Protein AF-A0A8J2QIV5-F1 (afdb_monomer)

Solvent-accessible surface area (backbone atoms only — not comparable to full-atom values): 15469 Å² total; per-residue (Å²): 117,74,67,60,60,54,52,54,52,51,55,51,53,52,52,51,53,52,52,52,51,51,53,54,51,54,58,48,52,54,52,52,55,58,60,59,65,74,69,76,78,76,82,74,81,83,73,95,62,59,68,69,57,52,50,47,53,50,51,53,50,44,52,51,52,55,49,50,58,71,70,43,89,85,61,50,73,67,58,38,48,52,52,53,52,50,47,50,54,52,52,52,53,49,50,53,52,49,48,45,55,65,58,52,52,49,47,51,51,50,53,50,48,52,50,49,52,51,51,52,51,50,54,50,48,54,52,51,50,52,51,52,50,53,52,49,51,54,52,51,52,52,32,60,75,73,72,48,84,78,89,67,93,67,83,84,75,80,90,70,93,55,82,61,54,60,56,55,50,50,52,49,53,51,49,52,51,51,50,50,51,52,52,50,54,55,46,54,56,44,44,66,65,69,74,42,71,95,78,78,83,87,80,82,86,76,84,77,90,79,90,78,90,82,84,86,86,85,89,77,89,82,85,86,89,86,89,84,87,85,86,85,82,86,82,88,81,88,84,88,85,87,81,90,131

Nearest PDB structures (foldseek):
  8ec0-assembly1_O  TM=5.780E-01  e=9.846E+00  Saccharomyces cerevisiae
  3g67-assembly1_B  TM=2.420E-01  e=9.220E+00  Thermotoga maritima

Secondary structure (DSSP, 8-state):
-HHHHHHHHHHHHHHHHHHHHHHHHHHHHHHHHHHHHTSTT---------HHHHHHHHHHHHHHHHHHHHH-TT--HHHHHHHHHHHHHHHHHHHHHHHHIIIIIHHHHHHHHHHHHHHHHHHHHHHHHHHHHHHHHHHHHHHHHTTPPPSS----------TTHHHHHHHHHHHHHHHHHHHHHHHHHHIIIIIS-TTSSSS------------------------------------------

Sequence (245 aa):
MKAAAAAEKLEEDERQIAALTKRVVEGRVTRLSQSSSAVSNIDVEAEDLPASDLNQRLSDAVAAIKRVSRVSKGLSGCSQKALKEATASILESAQVLLTRTTSEETALLRAQNAKLVAQMAELRKEHDELKEEMKNFRREQLRKEVGLPSTVPLPQSQSQPSKQQSSQETELLRLIRQEMASFNARFSVLEGRILRPPIAADQHSRPATINMEETVAAQKSTVPTATSQKETAGPKSKKQLKKSG

pLDDT: mean 73.67, std 20.98, range [32.19, 98.06]

Radius of gyration: 44.1 Å; Cα contacts (8 Å, |Δi|>4): 35; chains: 1; bounding box: 90×79×124 Å

Foldseek 3Di:
DVVVVVVVVVVVVVVVVVVVVVVVVVVVVVVVVVVVVVPPPPPDDDDPDPLVVVLVVLVVVLVVLLVCLVPDPPQDPVNSVVSVVVSVVSNVVSVVVSCCVPPPPVVVVVVVVVVVVVVVVVVVVVVVVVVVVVVVVVVVVVCVVVVHDDPDPDDDPDDDPPPPVVVVVVVVVVVVVVVVVVVVVVVVVCCVPPVDDPPPPPPDDDPDDDDDDDDDDDDDDDDDDDDDDDDDDDDDDDDDDDDDD

Structure (mmCIF, N/CA/C/O backbone):
data_AF-A0A8J2QIV5-F1
#
_entry.id   AF-A0A8J2QIV5-F1
#
loop_
_atom_site.group_PDB
_atom_site.id
_atom_site.type_symbol
_atom_site.label_atom_id
_atom_site.label_alt_id
_atom_site.label_comp_id
_atom_site.label_asym_id
_atom_site.label_entity_id
_atom_site.label_seq_id
_atom_site.pdbx_PDB_ins_code
_atom_site.Cartn_x
_atom_site.Cartn_y
_atom_site.Cartn_z
_atom_site.occupancy
_atom_site.B_iso_or_equiv
_atom_site.auth_seq_id
_atom_site.auth_comp_id
_atom_site.auth_asym_id
_atom_site.auth_atom_id
_atom_site.pdbx_PDB_model_num
ATOM 1 N N . MET A 1 1 ? 48.081 37.581 -59.668 1.00 55.53 1 MET A N 1
ATOM 2 C CA . MET A 1 1 ? 46.609 37.600 -59.489 1.00 55.53 1 MET A CA 1
ATOM 3 C C . MET A 1 1 ? 45.965 36.219 -59.297 1.00 55.53 1 MET A C 1
ATOM 5 O O . MET A 1 1 ? 45.002 36.153 -58.554 1.00 55.53 1 MET A O 1
ATOM 9 N N . LYS A 1 2 ? 46.473 35.107 -59.861 1.00 57.31 2 LYS A N 1
ATOM 10 C CA . LYS A 1 2 ? 45.846 33.771 -59.682 1.00 57.31 2 LYS A CA 1
ATOM 11 C C . LYS A 1 2 ? 45.919 33.172 -58.263 1.00 57.31 2 LYS A C 1
ATOM 13 O O . LYS A 1 2 ? 45.032 32.416 -57.897 1.00 57.31 2 LYS A O 1
ATOM 18 N N . ALA A 1 3 ? 46.934 33.512 -57.465 1.00 60.38 3 ALA A N 1
ATOM 19 C CA . ALA A 1 3 ? 47.089 32.967 -56.109 1.00 60.38 3 ALA A CA 1
ATOM 20 C C . ALA A 1 3 ? 46.095 33.561 -55.089 1.00 60.38 3 ALA A C 1
ATOM 22 O O . ALA A 1 3 ? 45.642 32.849 -54.202 1.00 60.38 3 ALA A O 1
ATOM 23 N N . ALA A 1 4 ? 45.710 34.832 -55.248 1.00 64.62 4 ALA A N 1
ATOM 24 C CA . ALA A 1 4 ? 44.753 35.492 -54.354 1.00 64.62 4 ALA A CA 1
ATOM 25 C C . ALA A 1 4 ? 43.326 34.938 -54.532 1.00 64.62 4 ALA A C 1
ATOM 27 O O . ALA A 1 4 ? 42.669 34.614 -53.552 1.00 64.62 4 ALA A O 1
ATOM 28 N N . ALA A 1 5 ? 42.902 34.711 -55.780 1.00 69.44 5 ALA A N 1
ATOM 29 C CA . ALA A 1 5 ? 41.588 34.138 -56.085 1.00 69.44 5 ALA A CA 1
ATOM 30 C C . ALA A 1 5 ? 41.430 32.677 -55.612 1.00 69.44 5 ALA A C 1
ATOM 32 O O . ALA A 1 5 ? 40.322 32.225 -55.344 1.00 69.44 5 ALA A O 1
ATOM 33 N N . ALA A 1 6 ? 42.530 31.923 -55.508 1.00 72.44 6 ALA A N 1
ATOM 34 C CA . ALA A 1 6 ? 42.501 30.555 -54.990 1.00 72.44 6 ALA A CA 1
ATOM 35 C C . ALA A 1 6 ? 42.373 30.511 -53.456 1.00 72.44 6 ALA A C 1
ATOM 37 O O . ALA A 1 6 ? 41.710 29.620 -52.933 1.00 72.44 6 ALA A O 1
ATOM 38 N N . ALA A 1 7 ? 42.980 31.472 -52.750 1.00 75.88 7 ALA A N 1
ATOM 39 C CA . ALA A 1 7 ? 42.884 31.579 -51.295 1.00 75.88 7 ALA A CA 1
ATOM 40 C C . ALA A 1 7 ? 41.486 32.034 -50.844 1.00 75.88 7 ALA A C 1
ATOM 42 O O . ALA A 1 7 ? 40.923 31.449 -49.926 1.00 75.88 7 ALA A O 1
ATOM 43 N N . GLU A 1 8 ? 40.898 33.007 -51.542 1.00 78.75 8 GLU A N 1
ATOM 44 C CA . GLU A 1 8 ? 39.543 33.502 -51.262 1.00 78.75 8 GLU A CA 1
ATOM 45 C C . GLU A 1 8 ? 38.484 32.408 -51.461 1.00 78.75 8 GLU A C 1
ATOM 47 O O . GLU A 1 8 ? 37.629 32.197 -50.604 1.00 78.75 8 GLU A O 1
ATOM 52 N N . LYS A 1 9 ? 38.607 31.618 -52.537 1.00 79.06 9 LYS A N 1
ATOM 53 C CA . LYS A 1 9 ? 37.700 30.493 -52.792 1.00 79.06 9 LYS A CA 1
ATOM 54 C C . LYS A 1 9 ? 37.782 29.408 -51.707 1.00 79.06 9 LYS A C 1
ATOM 56 O O . LYS A 1 9 ? 36.760 28.843 -51.334 1.00 79.06 9 LYS A O 1
ATOM 61 N N . LEU A 1 10 ? 38.981 29.123 -51.192 1.00 82.31 10 LEU A N 1
ATOM 62 C CA . LEU A 1 10 ? 39.171 28.143 -50.117 1.00 82.31 10 LEU A CA 1
ATOM 63 C C . LEU A 1 10 ? 38.516 28.611 -48.807 1.00 82.31 10 LEU A C 1
ATOM 65 O O . LEU A 1 10 ? 37.872 27.818 -48.123 1.00 82.31 10 LEU A O 1
ATOM 69 N N . GLU A 1 11 ? 38.653 29.896 -48.475 1.00 84.44 11 GLU A N 1
ATOM 70 C CA . GLU A 1 11 ? 38.039 30.479 -47.278 1.00 84.44 11 GLU A CA 1
ATOM 71 C C . GLU A 1 11 ? 36.504 30.463 -47.367 1.00 84.44 11 GLU A C 1
ATOM 73 O O . GLU A 1 11 ? 35.804 30.210 -46.383 1.00 84.44 11 GLU A O 1
ATOM 78 N N . GLU A 1 12 ? 35.959 30.686 -48.560 1.00 83.62 12 GLU A N 1
ATOM 79 C CA . GLU A 1 12 ? 34.518 30.660 -48.793 1.00 83.62 12 GLU A CA 1
ATOM 80 C C . GLU A 1 12 ? 33.938 29.238 -48.708 1.00 83.62 12 GLU A C 1
ATOM 82 O O . GLU A 1 12 ? 32.880 29.038 -48.101 1.00 83.62 12 GLU A O 1
ATOM 87 N N . ASP A 1 13 ? 34.668 28.238 -49.210 1.00 85.62 13 ASP A N 1
ATOM 88 C CA . ASP A 1 13 ? 34.323 26.822 -49.052 1.00 85.62 13 ASP A CA 1
ATOM 89 C C . ASP A 1 13 ? 34.348 26.409 -47.561 1.00 85.62 13 ASP A C 1
ATOM 91 O O . ASP A 1 13 ? 33.427 25.741 -47.077 1.00 85.62 13 ASP A O 1
ATOM 95 N N . GLU A 1 14 ? 35.339 26.870 -46.787 1.00 84.94 14 GLU A N 1
ATOM 96 C CA . GLU A 1 14 ? 35.431 26.609 -45.342 1.00 84.94 14 GLU A CA 1
ATOM 97 C C . GLU A 1 14 ? 34.256 27.236 -44.567 1.00 84.94 14 GLU A C 1
ATOM 99 O O . GLU A 1 14 ? 33.636 26.585 -43.713 1.00 84.94 14 GLU A O 1
ATOM 104 N N . ARG A 1 15 ? 33.856 28.465 -44.923 1.00 87.00 15 ARG A N 1
ATOM 105 C CA . ARG A 1 15 ? 32.676 29.131 -44.342 1.00 87.00 15 ARG A CA 1
ATOM 106 C C . ARG A 1 15 ? 31.374 28.396 -44.662 1.00 87.00 15 ARG A C 1
ATOM 108 O O . ARG A 1 15 ? 30.508 28.285 -43.789 1.00 87.00 15 ARG A O 1
ATOM 115 N N . GLN A 1 16 ? 31.219 27.864 -45.874 1.00 88.19 16 GLN A N 1
ATOM 116 C CA . GLN A 1 16 ? 30.032 27.087 -46.248 1.00 88.19 16 GLN A CA 1
ATOM 117 C C . GLN A 1 16 ? 29.935 25.772 -45.465 1.00 88.19 16 GLN A C 1
ATOM 119 O O . GLN A 1 16 ? 28.852 25.416 -44.988 1.00 88.19 16 GLN A O 1
ATOM 124 N N . ILE A 1 17 ? 31.062 25.083 -45.261 1.00 85.44 17 ILE A N 1
ATOM 125 C CA . ILE A 1 17 ? 31.124 23.851 -44.461 1.00 85.44 17 ILE A CA 1
ATOM 126 C C . ILE A 1 17 ? 30.759 24.136 -42.997 1.00 85.44 17 ILE A C 1
ATOM 128 O O . ILE A 1 17 ? 29.960 23.401 -42.398 1.00 85.44 17 ILE A O 1
ATOM 132 N N . ALA A 1 18 ? 31.272 25.229 -42.426 1.00 88.06 18 ALA A N 1
ATOM 133 C CA . ALA A 1 18 ? 30.932 25.646 -41.068 1.00 88.06 18 ALA A CA 1
ATOM 134 C C . ALA A 1 18 ? 29.431 25.970 -40.925 1.00 88.06 18 ALA A C 1
ATOM 136 O O . ALA A 1 18 ? 28.779 25.522 -39.976 1.00 88.06 18 ALA A O 1
ATOM 137 N N . ALA A 1 19 ? 28.851 26.681 -41.899 1.00 88.69 19 ALA A N 1
ATOM 138 C CA . ALA A 1 19 ? 27.432 27.034 -41.902 1.00 88.69 19 ALA A CA 1
ATOM 139 C C . ALA A 1 19 ? 26.509 25.806 -42.027 1.00 88.69 19 ALA A C 1
ATOM 141 O O . ALA A 1 19 ? 25.510 25.702 -41.307 1.00 88.69 19 ALA A O 1
ATOM 142 N N . LEU A 1 20 ? 26.852 24.850 -42.897 1.00 87.50 20 LEU A N 1
ATOM 143 C CA . LEU A 1 20 ? 26.118 23.589 -43.046 1.00 87.50 20 LEU A CA 1
ATOM 144 C C . LEU A 1 20 ? 26.170 22.753 -41.764 1.00 87.50 20 LEU A C 1
ATOM 146 O O . LEU A 1 20 ? 25.137 22.256 -41.311 1.00 87.50 20 LEU A O 1
ATOM 150 N N . THR A 1 21 ? 27.343 22.654 -41.139 1.00 88.00 21 THR A N 1
ATOM 151 C CA . THR A 1 21 ? 27.522 21.902 -39.889 1.00 88.00 21 THR A CA 1
ATOM 152 C C . THR A 1 21 ? 26.688 22.505 -38.760 1.00 88.00 21 THR A C 1
ATOM 154 O O . THR A 1 21 ? 25.960 21.783 -38.075 1.00 88.00 21 THR A O 1
ATOM 157 N N . LYS A 1 22 ? 26.704 23.836 -38.619 1.00 90.00 22 LYS A N 1
ATOM 158 C CA . LYS A 1 22 ? 25.888 24.554 -37.633 1.00 90.00 22 LYS A CA 1
ATOM 159 C C . LYS A 1 22 ? 24.389 24.297 -37.833 1.00 90.00 22 LYS A C 1
ATOM 161 O O . LYS A 1 22 ? 23.706 23.911 -36.887 1.00 90.00 22 LYS A O 1
ATOM 166 N N . ARG A 1 23 ? 23.894 24.392 -39.074 1.00 85.88 23 ARG A N 1
ATOM 167 C CA . ARG A 1 23 ? 22.478 24.141 -39.404 1.00 85.88 23 ARG A CA 1
ATOM 168 C C . ARG A 1 23 ? 22.047 22.700 -39.101 1.00 85.88 23 ARG A C 1
ATOM 170 O O . ARG A 1 23 ? 20.935 22.480 -38.621 1.00 85.88 23 ARG A O 1
ATOM 177 N N . VAL A 1 24 ? 22.909 21.711 -39.357 1.00 86.75 24 VAL A N 1
ATOM 178 C CA . VAL A 1 24 ? 22.621 20.297 -39.052 1.00 86.75 24 VAL A CA 1
ATOM 179 C C . VAL A 1 24 ? 22.538 20.058 -37.543 1.00 86.75 24 VAL A C 1
ATOM 181 O O . VAL A 1 24 ? 21.655 19.324 -37.095 1.00 86.75 24 VAL A O 1
ATOM 184 N N . VAL A 1 25 ? 23.418 20.677 -36.753 1.00 85.06 25 VAL A N 1
ATOM 185 C CA . VAL A 1 25 ? 23.406 20.547 -35.288 1.00 85.06 25 VAL A CA 1
ATOM 186 C C . VAL A 1 25 ? 22.171 21.227 -34.692 1.00 85.06 25 VAL A C 1
ATOM 188 O O . VAL A 1 25 ? 21.435 20.590 -33.939 1.00 85.06 25 VAL A O 1
ATOM 191 N N . GLU A 1 26 ? 21.868 22.462 -35.091 1.00 83.94 26 GLU A N 1
ATOM 192 C CA . GLU A 1 26 ? 20.687 23.203 -34.617 1.00 83.94 26 GLU A CA 1
ATOM 193 C C . GLU A 1 26 ? 19.372 22.493 -34.985 1.00 83.94 26 GLU A C 1
ATOM 195 O O . GLU A 1 26 ? 18.471 22.354 -34.152 1.00 83.94 26 GLU A O 1
ATOM 200 N N . GLY A 1 27 ? 19.277 21.942 -36.200 1.00 82.00 27 GLY A N 1
ATOM 201 C CA . GLY A 1 27 ? 18.122 21.157 -36.647 1.00 82.00 27 GLY A CA 1
ATOM 202 C C . GLY A 1 27 ? 17.928 19.823 -35.908 1.00 82.00 27 GLY A C 1
ATOM 203 O O . GLY A 1 27 ? 16.815 19.288 -35.882 1.00 82.00 27 GLY A O 1
ATOM 204 N N . ARG A 1 28 ? 18.990 19.262 -35.312 1.00 76.19 28 ARG A N 1
ATOM 205 C CA . ARG A 1 28 ? 18.919 18.057 -34.465 1.00 76.19 28 ARG A CA 1
ATOM 206 C C . ARG A 1 28 ? 18.509 18.399 -33.035 1.00 76.19 28 ARG A C 1
ATOM 208 O O . ARG A 1 28 ? 17.657 17.711 -32.481 1.00 76.19 28 ARG A O 1
ATOM 215 N N . VAL A 1 29 ? 19.065 19.470 -32.469 1.00 76.94 29 VAL A N 1
ATOM 216 C CA . VAL A 1 29 ? 18.741 19.934 -31.109 1.00 76.94 29 VAL A CA 1
ATOM 217 C C . VAL A 1 29 ? 17.268 20.332 -31.009 1.00 76.94 29 VAL A C 1
ATOM 219 O O . VAL A 1 29 ? 16.563 19.868 -30.118 1.00 76.94 29 VAL A O 1
ATOM 222 N N . THR A 1 30 ? 16.767 21.100 -31.976 1.00 69.44 30 THR A N 1
ATOM 223 C CA . THR A 1 30 ? 15.356 21.523 -32.012 1.00 69.44 30 THR A CA 1
ATOM 224 C C . THR A 1 30 ? 14.378 20.348 -32.104 1.00 69.44 30 THR A C 1
ATOM 226 O O . THR A 1 30 ? 13.380 20.328 -31.383 1.00 69.44 30 THR A O 1
ATOM 229 N N . ARG A 1 31 ? 14.679 19.321 -32.912 1.00 69.62 31 ARG A N 1
ATOM 230 C CA . ARG A 1 31 ? 13.852 18.102 -32.997 1.00 69.62 31 ARG A CA 1
ATOM 231 C C . ARG A 1 31 ? 13.854 17.278 -31.708 1.00 69.62 31 ARG A C 1
ATOM 233 O O . ARG A 1 31 ? 12.818 16.725 -31.340 1.00 69.62 31 ARG A O 1
ATOM 240 N N . LEU A 1 32 ? 14.989 17.205 -31.015 1.00 67.88 32 LEU A N 1
ATOM 241 C CA . LEU A 1 32 ? 15.091 16.509 -29.729 1.00 67.88 32 LEU A CA 1
ATOM 242 C C . LEU A 1 32 ? 14.297 17.234 -28.634 1.00 67.88 32 LEU A C 1
ATOM 244 O O . LEU A 1 32 ? 13.556 16.586 -27.897 1.00 67.88 32 LEU A O 1
ATOM 248 N N . SER A 1 33 ? 14.369 18.567 -28.577 1.00 68.75 33 SER A N 1
ATOM 249 C CA . SER A 1 33 ? 13.593 19.361 -27.616 1.00 68.75 33 SER A CA 1
ATOM 250 C C . SER A 1 33 ? 12.082 19.253 -27.837 1.00 68.75 33 SER A C 1
ATOM 252 O O . SER A 1 33 ? 11.349 19.068 -26.870 1.00 68.75 33 SER A O 1
ATOM 254 N N . GLN A 1 34 ? 11.609 19.284 -29.089 1.00 62.62 34 GLN A N 1
ATOM 255 C CA . GLN A 1 34 ? 10.181 19.106 -29.402 1.00 62.62 34 GLN A CA 1
ATOM 256 C C . GLN A 1 34 ? 9.668 17.698 -29.066 1.00 62.62 34 GLN A C 1
ATOM 258 O O . GLN A 1 34 ? 8.524 17.532 -28.649 1.00 62.62 34 GLN A O 1
ATOM 263 N N . SER A 1 35 ? 10.519 16.678 -29.205 1.00 59.50 35 SER A N 1
ATOM 264 C CA . SER A 1 35 ? 10.161 15.299 -28.849 1.00 59.50 35 SER A CA 1
ATOM 265 C C . SER A 1 35 ? 10.102 15.091 -27.330 1.00 59.50 35 SER A C 1
ATOM 267 O O . SER A 1 35 ? 9.331 14.265 -26.852 1.00 59.50 35 SER A O 1
ATOM 269 N N . SER A 1 36 ? 10.886 15.856 -26.563 1.00 56.53 36 SER A N 1
ATOM 270 C CA . SER A 1 36 ? 10.920 15.764 -25.100 1.00 56.53 36 SER A CA 1
ATOM 271 C C . SER A 1 36 ? 9.703 16.403 -24.424 1.00 56.53 36 SER A C 1
ATOM 273 O O . SER A 1 36 ? 9.297 15.929 -23.367 1.00 56.53 36 SER A O 1
ATOM 275 N N . SER A 1 37 ? 9.111 17.454 -25.002 1.00 55.09 37 SER A N 1
ATOM 276 C CA . SER A 1 37 ? 7.956 18.150 -24.407 1.00 55.09 37 SER A CA 1
ATOM 277 C C . SER A 1 37 ? 6.619 17.433 -24.620 1.00 55.09 37 SER A C 1
ATOM 279 O O . SER A 1 37 ? 5.647 17.744 -23.941 1.00 55.09 37 SER A O 1
ATOM 281 N N . ALA A 1 38 ? 6.543 16.480 -25.554 1.00 54.56 38 ALA A N 1
ATOM 282 C CA . ALA A 1 38 ? 5.305 15.760 -25.865 1.00 54.56 38 ALA A CA 1
ATOM 283 C C . ALA A 1 38 ? 4.951 14.655 -24.847 1.00 54.56 38 ALA A C 1
ATOM 285 O O . ALA A 1 38 ? 3.829 14.160 -24.853 1.00 54.56 38 ALA A O 1
ATOM 286 N N . VAL A 1 39 ? 5.887 14.258 -23.977 1.00 56.44 39 VAL A N 1
ATOM 287 C CA . VAL A 1 39 ? 5.721 13.112 -23.058 1.00 56.44 39 VAL A CA 1
ATOM 288 C C . VAL A 1 39 ? 5.309 13.548 -21.642 1.00 56.44 39 VAL A C 1
ATOM 290 O O . VAL A 1 39 ? 4.880 12.729 -20.840 1.00 56.44 39 VAL A O 1
ATOM 293 N N . SER A 1 40 ? 5.400 14.841 -21.319 1.00 50.00 40 SER A N 1
ATOM 294 C CA . SER A 1 40 ? 5.277 15.352 -19.944 1.00 50.00 40 SER A CA 1
ATOM 295 C C . SER A 1 40 ? 3.843 15.478 -19.402 1.00 50.00 40 SER A C 1
ATOM 297 O O . SER A 1 40 ? 3.696 15.789 -18.228 1.00 50.00 40 SER A O 1
ATOM 299 N N . ASN A 1 41 ? 2.803 15.245 -20.213 1.00 48.41 41 ASN A N 1
ATOM 300 C CA . ASN A 1 41 ? 1.398 15.531 -19.862 1.00 48.41 41 ASN A CA 1
ATOM 301 C C . ASN A 1 41 ? 0.503 14.280 -19.786 1.00 48.41 41 ASN A C 1
ATOM 303 O O . ASN A 1 41 ? -0.666 14.332 -20.163 1.00 48.41 41 ASN A O 1
ATOM 307 N N . ILE A 1 42 ? 1.030 13.140 -19.337 1.00 51.34 42 ILE A N 1
ATOM 308 C CA . ILE A 1 42 ? 0.176 11.995 -18.998 1.00 51.34 42 ILE A CA 1
ATOM 309 C C . ILE A 1 42 ? -0.269 12.179 -17.548 1.00 51.34 42 ILE A C 1
ATOM 311 O O . ILE A 1 42 ? 0.464 11.863 -16.613 1.00 51.34 42 ILE A O 1
ATOM 315 N N . ASP A 1 43 ? -1.460 12.747 -17.394 1.00 47.31 43 ASP A N 1
ATOM 316 C CA . ASP A 1 43 ? -2.210 12.757 -16.145 1.00 47.31 43 ASP A CA 1
ATOM 317 C C . ASP A 1 43 ? -2.663 11.314 -15.873 1.00 47.31 43 ASP A C 1
ATOM 319 O O . ASP A 1 43 ? -3.504 10.765 -16.590 1.00 47.31 43 ASP A O 1
ATOM 323 N N . VAL A 1 44 ? -1.993 10.637 -14.937 1.00 59.03 44 VAL A N 1
ATOM 324 C CA . VAL A 1 44 ? -2.351 9.273 -14.533 1.00 59.03 44 VAL A CA 1
ATOM 325 C C . VAL A 1 44 ? -3.314 9.392 -13.363 1.00 59.03 44 VAL A C 1
ATOM 327 O O . VAL A 1 44 ? -2.884 9.519 -12.218 1.00 59.03 44 VAL A O 1
ATOM 330 N N . GLU A 1 45 ? -4.609 9.322 -13.656 1.00 53.88 45 GLU A N 1
ATOM 331 C CA . GLU A 1 45 ? -5.618 8.979 -12.653 1.00 53.88 45 GLU A CA 1
ATOM 332 C C . GLU A 1 45 ? -5.231 7.632 -12.026 1.00 53.88 45 GLU A C 1
ATOM 334 O O . GLU A 1 45 ? -5.076 6.615 -12.715 1.00 53.88 45 GLU A O 1
ATOM 339 N N . ALA A 1 46 ? -4.978 7.648 -10.719 1.00 60.34 46 ALA A N 1
ATOM 340 C CA . ALA A 1 46 ? -4.575 6.472 -9.969 1.00 60.34 46 ALA A CA 1
ATOM 341 C C . ALA A 1 46 ? -5.801 5.578 -9.746 1.00 60.34 46 ALA A C 1
ATOM 343 O O . ALA A 1 46 ? -6.517 5.713 -8.762 1.00 60.34 46 ALA A O 1
ATOM 344 N N . GLU A 1 47 ? -6.049 4.674 -10.691 1.00 69.00 47 GLU A N 1
ATOM 345 C CA . GLU A 1 47 ? -7.021 3.590 -10.534 1.00 69.00 47 GLU A CA 1
ATOM 346 C C . GLU A 1 47 ? -6.676 2.734 -9.301 1.00 69.00 47 GLU A C 1
ATOM 348 O O . GLU A 1 47 ? -5.564 2.200 -9.202 1.00 69.00 47 GLU A O 1
ATOM 353 N N . ASP A 1 48 ? -7.637 2.571 -8.384 1.00 69.56 48 ASP A N 1
ATOM 354 C CA . ASP A 1 48 ? -7.526 1.721 -7.191 1.00 69.56 48 ASP A CA 1
ATOM 355 C C . ASP A 1 48 ? -7.518 0.236 -7.595 1.00 69.56 48 ASP A C 1
ATOM 357 O O . ASP A 1 48 ? -8.533 -0.463 -7.601 1.00 69.56 48 ASP A O 1
ATOM 361 N N . LEU A 1 49 ? -6.339 -0.259 -7.967 1.00 74.62 49 LEU A N 1
ATOM 362 C CA . LEU A 1 49 ? -6.107 -1.652 -8.342 1.00 74.62 49 LEU A CA 1
ATOM 363 C C . LEU A 1 49 ? -5.345 -2.388 -7.237 1.00 74.62 49 LEU A C 1
ATOM 365 O O . LEU A 1 49 ? -4.421 -1.828 -6.638 1.00 74.62 49 LEU A O 1
ATOM 369 N N . PRO A 1 50 ? -5.654 -3.674 -6.988 1.00 82.38 50 PRO A N 1
ATOM 370 C CA . PRO A 1 50 ? -4.863 -4.471 -6.064 1.00 82.38 50 PRO A CA 1
ATOM 371 C C . PRO A 1 50 ? -3.421 -4.614 -6.578 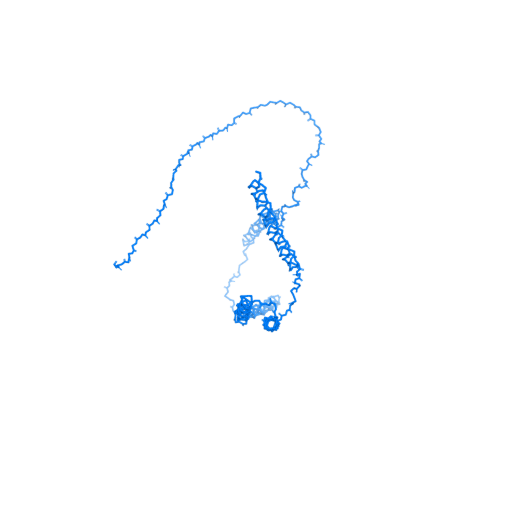1.00 82.38 50 PRO A C 1
ATOM 373 O O . PRO A 1 50 ? -3.163 -4.680 -7.783 1.00 82.38 50 PRO A O 1
ATOM 376 N N . ALA A 1 51 ? -2.462 -4.698 -5.650 1.00 84.44 51 ALA A N 1
ATOM 377 C CA . ALA A 1 51 ? -1.029 -4.706 -5.963 1.00 84.44 51 ALA A CA 1
ATOM 378 C C . ALA A 1 51 ? -0.607 -5.837 -6.927 1.00 84.44 51 ALA A C 1
ATOM 380 O O . ALA A 1 51 ? 0.323 -5.660 -7.716 1.00 84.44 51 ALA A O 1
ATOM 381 N N . SER A 1 52 ? -1.305 -6.980 -6.905 1.00 84.88 52 SER A N 1
ATOM 382 C CA . SER A 1 52 ? -1.109 -8.083 -7.857 1.00 84.88 52 SER A CA 1
ATOM 383 C C . SER A 1 52 ? -1.402 -7.669 -9.298 1.00 84.88 52 SER A C 1
ATOM 385 O O . SER A 1 52 ? -0.624 -7.973 -10.202 1.00 84.88 52 SER A O 1
ATOM 387 N N . ASP A 1 53 ? -2.497 -6.944 -9.505 1.00 86.69 53 ASP A N 1
ATOM 388 C CA . ASP A 1 53 ? -2.998 -6.574 -10.827 1.00 86.69 53 ASP A CA 1
ATOM 389 C C . ASP A 1 53 ? -2.163 -5.433 -11.404 1.00 86.69 53 ASP A C 1
ATOM 391 O O . ASP A 1 53 ? -1.844 -5.426 -12.595 1.00 86.69 53 ASP A O 1
ATOM 395 N N . LEU A 1 54 ? -1.721 -4.510 -10.543 1.00 88.25 54 LEU A N 1
ATOM 396 C CA . LEU A 1 54 ? -0.744 -3.487 -10.903 1.00 88.25 54 LEU A CA 1
ATOM 397 C C . LEU A 1 54 ? 0.579 -4.121 -11.362 1.00 88.25 54 LEU A C 1
ATOM 399 O O . LEU A 1 54 ? 1.123 -3.741 -12.402 1.00 88.25 54 LEU A O 1
ATOM 403 N N . ASN A 1 55 ? 1.076 -5.122 -10.631 1.00 90.69 55 ASN A N 1
ATOM 404 C CA . ASN A 1 55 ? 2.307 -5.825 -10.990 1.00 90.69 55 ASN A CA 1
ATOM 405 C C . ASN A 1 55 ? 2.168 -6.609 -12.309 1.00 90.69 55 ASN A C 1
ATOM 407 O O . ASN A 1 55 ? 3.109 -6.660 -13.109 1.00 90.69 55 ASN A O 1
ATOM 411 N N . GLN A 1 56 ? 0.985 -7.171 -12.576 1.00 91.31 56 GLN A N 1
ATOM 412 C CA . GLN A 1 56 ? 0.686 -7.827 -13.847 1.00 91.31 56 GLN A CA 1
ATOM 413 C C . GLN A 1 56 ? 0.694 -6.825 -15.011 1.00 91.31 56 GLN A C 1
ATOM 415 O O . GLN A 1 56 ? 1.414 -7.034 -15.988 1.00 91.31 56 GLN A O 1
ATOM 420 N N . ARG A 1 57 ? -0.013 -5.692 -14.883 1.00 91.81 57 ARG A N 1
ATOM 421 C CA . ARG A 1 57 ? -0.019 -4.625 -15.904 1.00 91.81 57 ARG A CA 1
ATOM 422 C C . ARG A 1 57 ? 1.387 -4.106 -16.200 1.00 91.81 57 ARG A C 1
ATOM 424 O O . ARG A 1 57 ? 1.747 -3.900 -17.360 1.00 91.81 57 ARG A O 1
ATOM 431 N N . LEU A 1 58 ? 2.202 -3.925 -15.163 1.00 93.88 58 LEU A N 1
ATOM 432 C CA . LEU A 1 58 ? 3.588 -3.498 -15.317 1.00 93.88 58 LEU A CA 1
ATOM 433 C C . LEU A 1 58 ? 4.434 -4.550 -16.047 1.00 93.88 58 LEU A C 1
ATOM 435 O O . LEU A 1 58 ? 5.216 -4.207 -16.935 1.00 93.88 58 LEU A O 1
ATOM 439 N N . SER A 1 59 ? 4.253 -5.830 -15.717 1.00 94.50 59 SER A N 1
ATOM 440 C CA . SER A 1 59 ? 4.928 -6.942 -16.393 1.00 94.50 59 SER A CA 1
ATOM 441 C C . SER A 1 59 ? 4.574 -6.997 -17.882 1.00 94.50 59 SER A C 1
ATOM 443 O O . SER A 1 59 ? 5.464 -7.161 -18.724 1.00 94.50 59 SER A O 1
ATOM 445 N N . ASP A 1 60 ? 3.305 -6.774 -18.225 1.00 95.44 60 ASP A N 1
ATOM 446 C CA . ASP A 1 60 ? 2.825 -6.727 -19.608 1.00 95.44 60 ASP A CA 1
ATOM 447 C C . ASP A 1 60 ? 3.409 -5.533 -20.379 1.00 95.44 60 ASP A C 1
ATOM 449 O O . ASP A 1 60 ? 3.863 -5.684 -21.523 1.00 95.44 60 ASP A O 1
ATOM 453 N N . ALA A 1 61 ? 3.481 -4.358 -19.744 1.00 94.12 61 ALA A N 1
ATOM 454 C CA . ALA A 1 61 ? 4.117 -3.167 -20.305 1.00 94.12 61 ALA A CA 1
ATOM 455 C C . ALA A 1 61 ? 5.621 -3.385 -20.542 1.00 94.12 61 ALA A C 1
ATOM 457 O O . ALA A 1 61 ? 6.140 -3.101 -21.626 1.00 94.12 61 ALA A O 1
ATOM 458 N N . VAL A 1 62 ? 6.327 -3.981 -19.577 1.00 96.69 62 VAL A N 1
ATOM 459 C CA . VAL A 1 62 ? 7.736 -4.365 -19.728 1.00 96.69 62 VAL A CA 1
ATOM 460 C C . VAL A 1 62 ? 7.914 -5.376 -20.864 1.00 96.69 62 VAL A C 1
ATOM 462 O O . VAL A 1 62 ? 8.852 -5.257 -21.659 1.00 96.69 62 VAL A O 1
ATOM 465 N N . ALA A 1 63 ? 7.015 -6.353 -20.995 1.00 95.38 63 ALA A N 1
ATOM 466 C CA . ALA A 1 63 ? 7.038 -7.301 -22.102 1.00 95.38 63 ALA A CA 1
ATOM 467 C C . ALA A 1 63 ? 6.843 -6.596 -23.455 1.00 95.38 63 ALA A C 1
ATOM 469 O O . ALA A 1 63 ? 7.538 -6.923 -24.420 1.00 95.38 63 ALA A O 1
ATOM 470 N N . ALA A 1 64 ? 5.962 -5.594 -23.529 1.00 95.94 64 ALA A N 1
ATOM 471 C CA . ALA A 1 64 ? 5.785 -4.768 -24.720 1.00 95.94 64 ALA A CA 1
ATOM 472 C C . ALA A 1 64 ? 7.060 -3.992 -25.081 1.00 95.94 64 ALA A C 1
ATOM 474 O O . ALA A 1 64 ? 7.507 -4.064 -26.228 1.00 95.94 64 ALA A O 1
ATOM 475 N N . ILE A 1 65 ? 7.711 -3.346 -24.109 1.00 94.06 65 ILE A N 1
ATOM 476 C CA . ILE A 1 65 ? 8.985 -2.634 -24.315 1.00 94.06 65 ILE A CA 1
ATOM 477 C C . ILE A 1 65 ? 10.068 -3.599 -24.814 1.00 94.06 65 ILE A C 1
ATOM 479 O O . ILE A 1 65 ? 10.769 -3.314 -25.789 1.00 94.06 65 ILE A O 1
ATOM 483 N N . LYS A 1 66 ? 10.170 -4.789 -24.206 1.00 94.06 66 LYS A N 1
ATOM 484 C CA . LYS A 1 66 ? 11.097 -5.840 -24.650 1.00 94.06 66 LYS A CA 1
ATOM 485 C C . LYS A 1 66 ? 10.820 -6.261 -26.096 1.00 94.06 66 LYS A C 1
ATOM 487 O O . LYS A 1 66 ? 11.777 -6.408 -26.859 1.00 94.06 66 LYS A O 1
ATOM 492 N N . ARG A 1 67 ? 9.555 -6.402 -26.512 1.00 93.62 67 ARG A N 1
ATOM 493 C CA . ARG A 1 67 ? 9.199 -6.682 -27.918 1.00 93.62 67 ARG A CA 1
ATOM 494 C C . ARG A 1 67 ? 9.644 -5.554 -28.849 1.00 93.62 67 ARG A C 1
ATOM 496 O O . ARG A 1 67 ? 10.330 -5.830 -29.830 1.00 93.62 67 ARG A O 1
ATOM 503 N N . VAL A 1 68 ? 9.344 -4.298 -28.514 1.00 92.69 68 VAL A N 1
ATOM 504 C CA . VAL A 1 68 ? 9.743 -3.127 -29.318 1.00 92.69 68 VAL A CA 1
ATOM 505 C C . VAL A 1 68 ? 11.262 -3.061 -29.483 1.00 92.69 68 VAL A C 1
ATOM 507 O O . VAL A 1 68 ? 11.748 -2.886 -30.600 1.00 92.69 68 VAL A O 1
ATOM 510 N N . SER A 1 69 ? 12.019 -3.297 -28.406 1.00 92.25 69 SER A N 1
ATOM 511 C CA . SER A 1 69 ? 13.488 -3.295 -28.453 1.00 92.25 69 SER A CA 1
ATOM 512 C C . SER A 1 69 ? 14.083 -4.350 -29.393 1.00 92.25 69 SER A C 1
ATOM 514 O O . SER A 1 69 ? 15.180 -4.149 -29.902 1.00 92.25 69 SER A O 1
ATOM 516 N N . ARG A 1 70 ? 13.375 -5.463 -29.637 1.00 89.62 70 ARG A N 1
ATOM 517 C CA . ARG A 1 70 ? 13.822 -6.541 -30.534 1.00 89.62 70 ARG A CA 1
ATOM 518 C C . ARG A 1 70 ? 13.418 -6.305 -31.986 1.00 89.62 70 ARG A C 1
ATOM 520 O O . ARG A 1 70 ? 14.181 -6.633 -32.884 1.00 89.62 70 ARG A O 1
ATOM 527 N N . VAL A 1 71 ? 12.211 -5.790 -32.209 1.00 90.62 71 VAL A N 1
ATOM 528 C CA . VAL A 1 71 ? 11.605 -5.696 -33.549 1.00 90.62 71 VAL A CA 1
ATOM 529 C C . VAL A 1 71 ? 11.978 -4.390 -34.262 1.00 90.62 71 VAL A C 1
ATOM 531 O O . VAL A 1 71 ? 11.980 -4.332 -35.492 1.00 90.62 71 VAL A O 1
ATOM 534 N N . SER A 1 72 ? 12.319 -3.335 -33.517 1.00 87.94 72 SER A N 1
ATOM 535 C CA . SER A 1 72 ? 12.619 -2.029 -34.106 1.00 87.94 72 SER A CA 1
ATOM 536 C C . SER A 1 72 ? 13.968 -2.018 -34.835 1.00 87.94 72 SER A C 1
ATOM 538 O O . SER A 1 72 ? 15.032 -2.028 -34.216 1.00 87.94 72 SER A O 1
ATOM 540 N N . LYS A 1 73 ? 13.915 -1.931 -36.172 1.00 86.31 73 LYS A N 1
ATOM 541 C CA . LYS A 1 73 ? 15.086 -1.834 -37.068 1.00 86.31 73 LYS A CA 1
ATOM 542 C C . LYS A 1 73 ? 15.862 -0.514 -36.929 1.00 86.31 73 LYS A C 1
ATOM 544 O O . LYS A 1 73 ? 16.983 -0.421 -37.415 1.00 86.31 73 LYS A O 1
ATOM 549 N N . GLY A 1 74 ? 15.266 0.500 -36.296 1.00 84.69 74 GLY A N 1
ATOM 550 C CA . GLY A 1 74 ? 15.876 1.818 -36.080 1.00 84.69 74 GLY A CA 1
ATOM 551 C C . GLY A 1 74 ? 16.540 1.995 -34.712 1.00 84.69 74 GLY A C 1
ATOM 552 O O . GLY A 1 74 ? 17.124 3.046 -34.455 1.00 84.69 74 GLY A O 1
ATOM 553 N N . LEU A 1 75 ? 16.447 1.001 -33.822 1.00 86.69 75 LEU A N 1
ATOM 554 C CA . LEU A 1 75 ? 17.010 1.087 -32.478 1.00 86.69 75 LEU A CA 1
ATOM 555 C C . LEU A 1 75 ? 18.464 0.593 -32.474 1.00 86.69 75 LEU A C 1
ATOM 557 O O . LEU A 1 75 ? 18.729 -0.584 -32.714 1.00 86.69 75 LEU A O 1
ATOM 561 N N . SER A 1 76 ? 19.416 1.483 -32.188 1.00 88.31 76 SER A N 1
ATOM 562 C CA . SER A 1 76 ? 20.839 1.132 -32.105 1.00 88.31 76 SER A CA 1
ATOM 563 C C . SER A 1 76 ? 21.133 0.229 -30.896 1.00 88.31 76 SER A C 1
ATOM 565 O O . SER A 1 76 ? 20.434 0.281 -29.880 1.00 88.31 76 SER A O 1
ATOM 567 N N . GLY A 1 77 ? 22.205 -0.569 -30.954 1.00 90.56 77 GLY A N 1
ATOM 568 C CA . GLY A 1 77 ? 22.571 -1.503 -29.876 1.00 90.56 77 GLY A CA 1
ATOM 569 C C . GLY A 1 77 ? 22.719 -0.850 -28.491 1.00 90.56 77 GLY A C 1
ATOM 570 O O . GLY A 1 77 ? 22.348 -1.455 -27.487 1.00 90.56 77 GLY A O 1
ATOM 571 N N . CYS A 1 78 ? 23.168 0.410 -28.431 1.00 92.19 78 CYS A N 1
ATOM 572 C CA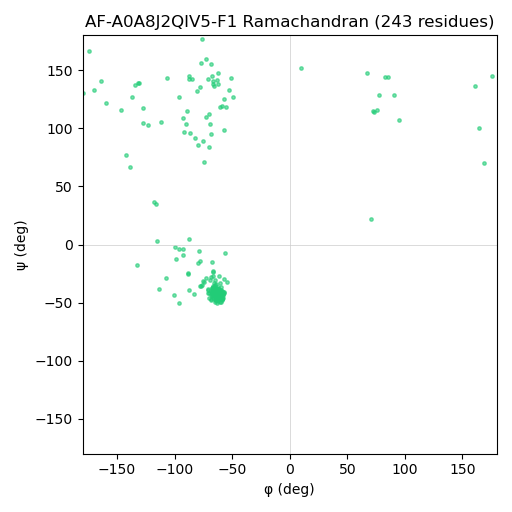 . CYS A 1 78 ? 23.239 1.176 -27.182 1.00 92.19 78 CYS A CA 1
ATOM 573 C C . CYS A 1 78 ? 21.839 1.445 -26.601 1.00 92.19 78 CYS A C 1
ATOM 575 O O . CYS A 1 78 ? 21.579 1.152 -25.437 1.00 92.19 78 CYS A O 1
ATOM 577 N N . SER A 1 79 ? 20.898 1.901 -27.432 1.00 91.94 79 SER A N 1
ATOM 578 C CA . SER A 1 79 ? 19.507 2.119 -27.011 1.00 91.94 79 SER A CA 1
ATOM 579 C C . SER A 1 79 ? 18.773 0.820 -26.652 1.00 91.94 79 SER A C 1
ATOM 581 O O . SER A 1 79 ? 18.025 0.789 -25.679 1.00 91.94 79 SER A O 1
ATOM 583 N N . GLN A 1 80 ? 19.047 -0.290 -27.348 1.00 93.56 80 GLN A N 1
ATOM 584 C CA . GLN A 1 80 ? 18.540 -1.609 -26.950 1.00 93.56 80 GLN A CA 1
ATOM 585 C C . GLN A 1 80 ? 19.084 -2.051 -25.584 1.00 93.56 80 GLN A C 1
ATOM 587 O O . GLN A 1 80 ? 18.343 -2.633 -24.79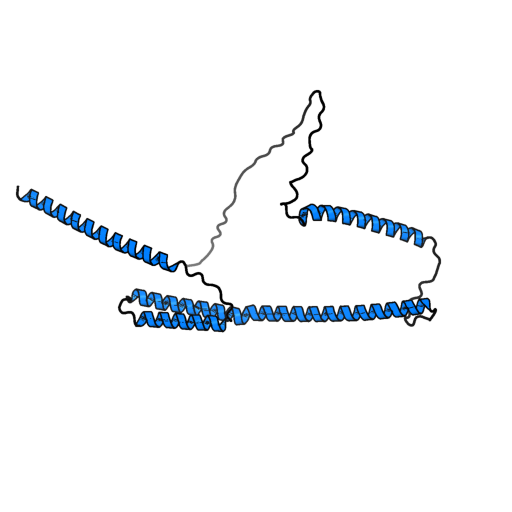3 1.00 93.56 80 GLN A O 1
ATOM 59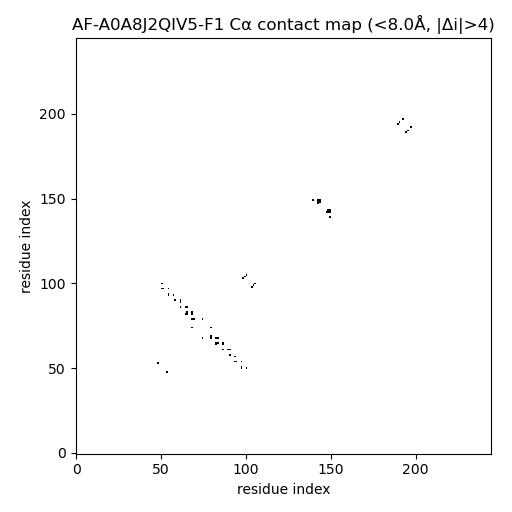2 N N . LYS A 1 81 ? 20.366 -1.787 -25.295 1.00 94.12 81 LYS A N 1
ATOM 593 C CA . LYS A 1 81 ? 20.971 -2.077 -23.988 1.00 94.12 81 LYS A CA 1
ATOM 594 C C . LYS A 1 81 ? 20.317 -1.243 -22.885 1.00 94.12 81 LYS A C 1
ATOM 596 O O . LYS A 1 81 ? 19.897 -1.821 -21.888 1.00 94.12 81 LYS A O 1
ATOM 601 N N . ALA A 1 82 ? 20.150 0.061 -23.107 1.00 94.44 82 ALA A N 1
ATOM 602 C CA . ALA A 1 82 ? 19.486 0.958 -22.163 1.00 94.44 82 ALA A CA 1
ATOM 603 C C . ALA A 1 82 ? 18.038 0.526 -21.873 1.00 94.44 82 ALA A C 1
ATOM 605 O O . ALA A 1 82 ? 17.634 0.484 -20.717 1.00 94.44 82 ALA A O 1
ATOM 606 N N . LEU A 1 83 ? 17.272 0.116 -22.894 1.00 93.50 83 LEU A N 1
ATOM 607 C CA . LEU A 1 83 ? 15.920 -0.416 -22.683 1.00 93.50 83 LEU A CA 1
ATOM 608 C C . LEU A 1 83 ? 15.921 -1.714 -21.871 1.00 93.50 83 LEU A C 1
ATOM 610 O O . LEU A 1 83 ? 15.070 -1.887 -21.004 1.00 93.50 83 LEU A O 1
ATOM 614 N N . LYS A 1 84 ? 16.864 -2.630 -22.120 1.00 94.25 84 LYS A N 1
ATOM 615 C CA . LYS A 1 84 ? 16.976 -3.870 -21.335 1.00 94.25 84 LYS A CA 1
ATOM 616 C C . LYS A 1 84 ? 17.279 -3.571 -19.869 1.00 94.25 84 LYS A C 1
ATOM 618 O O . LYS A 1 84 ? 16.612 -4.125 -19.002 1.00 94.25 84 LYS A O 1
ATOM 623 N N . GLU A 1 85 ? 18.230 -2.681 -19.613 1.00 96.19 85 GLU A N 1
ATOM 624 C CA . GLU A 1 85 ? 18.613 -2.249 -18.267 1.00 96.19 85 GLU A CA 1
ATOM 625 C C . GLU A 1 85 ? 17.455 -1.551 -17.545 1.00 96.19 85 GLU A C 1
ATOM 627 O O . GLU A 1 85 ? 17.090 -1.954 -16.443 1.00 96.19 85 GLU A O 1
ATOM 632 N N . ALA A 1 86 ? 16.780 -0.610 -18.213 1.00 95.62 86 ALA A N 1
ATOM 633 C CA . ALA A 1 86 ? 15.591 0.050 -17.682 1.00 95.62 86 ALA A CA 1
ATOM 634 C C . ALA A 1 86 ? 14.483 -0.960 -17.349 1.00 95.62 86 ALA A C 1
ATOM 636 O O . ALA A 1 86 ? 13.922 -0.928 -16.258 1.00 95.62 86 ALA A O 1
ATOM 637 N N . THR A 1 87 ? 14.199 -1.917 -18.242 1.00 96.38 87 THR A N 1
ATOM 638 C CA . THR A 1 87 ? 13.191 -2.951 -17.957 1.00 96.38 87 THR A CA 1
ATOM 639 C C . THR A 1 87 ? 13.578 -3.877 -16.806 1.00 96.38 87 THR A C 1
ATOM 641 O O . THR A 1 87 ? 12.688 -4.370 -16.121 1.00 96.38 87 THR A O 1
ATOM 644 N N . ALA A 1 88 ? 14.871 -4.132 -16.583 1.00 95.56 88 ALA A N 1
ATOM 645 C CA . ALA A 1 88 ? 15.334 -4.913 -15.438 1.00 95.56 88 ALA A CA 1
ATOM 646 C C . ALA A 1 88 ? 15.145 -4.135 -14.127 1.00 95.56 88 ALA A C 1
ATOM 648 O O . ALA A 1 88 ? 14.568 -4.672 -13.187 1.00 95.56 88 ALA A O 1
ATOM 649 N N . SER A 1 89 ? 15.531 -2.856 -14.106 1.00 97.12 89 SER A N 1
ATOM 650 C CA . SER A 1 89 ? 15.358 -1.969 -12.948 1.00 97.12 89 SER A CA 1
ATOM 651 C C . SER A 1 89 ? 13.882 -1.755 -12.576 1.00 97.12 89 SER A C 1
ATOM 653 O O . SER A 1 89 ? 13.527 -1.765 -11.395 1.00 97.12 89 SER A O 1
ATOM 655 N N . ILE A 1 90 ? 12.996 -1.635 -13.574 1.00 95.38 90 ILE A N 1
ATOM 656 C CA . ILE A 1 90 ? 11.543 -1.547 -13.352 1.00 95.38 90 ILE A CA 1
ATOM 657 C C . ILE A 1 90 ? 11.017 -2.821 -12.68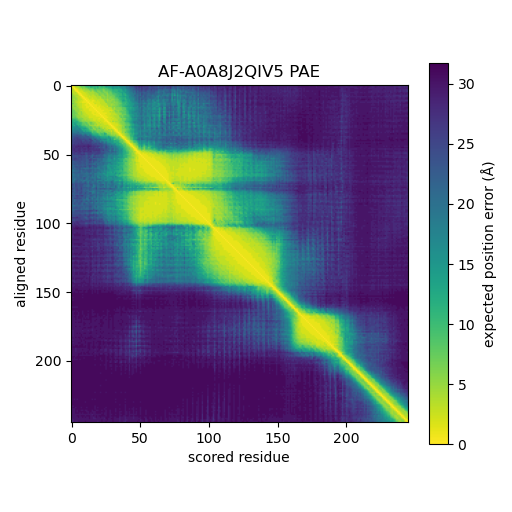2 1.00 95.38 90 ILE A C 1
ATOM 659 O O . ILE A 1 90 ? 10.278 -2.728 -11.706 1.00 95.38 90 ILE A O 1
ATOM 663 N N . LEU A 1 91 ? 11.403 -4.005 -13.174 1.00 94.62 91 LEU A N 1
ATOM 664 C CA . LEU A 1 91 ? 10.958 -5.282 -12.600 1.00 94.62 91 LEU A CA 1
ATOM 665 C C . LEU A 1 91 ? 11.473 -5.490 -11.171 1.00 94.62 91 LEU A C 1
ATOM 667 O O . LEU A 1 91 ? 10.732 -5.980 -10.324 1.00 94.62 91 LEU A O 1
ATOM 671 N N . GLU A 1 92 ? 12.714 -5.097 -10.891 1.00 95.19 92 GLU A N 1
ATOM 672 C CA . GLU A 1 92 ? 13.276 -5.136 -9.538 1.00 95.19 92 GLU A CA 1
ATOM 673 C C . GLU A 1 92 ? 12.476 -4.246 -8.580 1.00 95.19 92 GLU A C 1
ATOM 675 O O . GLU A 1 92 ? 12.022 -4.703 -7.530 1.00 95.19 92 GLU A O 1
ATOM 680 N N . SER A 1 93 ? 12.224 -2.997 -8.977 1.00 93.50 93 SER A N 1
ATOM 681 C CA . SER A 1 93 ? 11.443 -2.048 -8.175 1.00 93.50 93 SER A CA 1
ATOM 682 C C . SER A 1 93 ? 10.016 -2.552 -7.930 1.00 93.50 93 SER A C 1
ATOM 684 O O . SER A 1 93 ? 9.503 -2.462 -6.816 1.00 93.50 93 SER A O 1
ATOM 686 N N . ALA A 1 94 ? 9.389 -3.142 -8.950 1.00 91.69 94 ALA A N 1
ATOM 687 C CA . ALA A 1 94 ? 8.062 -3.740 -8.848 1.00 91.69 94 ALA A CA 1
ATOM 688 C C . ALA A 1 94 ? 8.013 -4.887 -7.836 1.00 91.69 94 ALA A C 1
ATOM 690 O O . ALA A 1 94 ? 7.112 -4.949 -7.000 1.00 91.69 94 ALA A O 1
ATOM 691 N N . GLN A 1 95 ? 9.018 -5.765 -7.870 1.00 91.12 95 GLN A N 1
ATOM 692 C CA . GLN A 1 95 ? 9.125 -6.885 -6.945 1.00 91.12 95 GLN A CA 1
ATOM 693 C C . GLN A 1 95 ? 9.296 -6.406 -5.499 1.00 91.12 95 GLN A C 1
ATOM 695 O O . GLN A 1 95 ? 8.684 -6.970 -4.589 1.00 91.12 95 GLN A O 1
ATOM 700 N N . VAL A 1 96 ? 10.091 -5.355 -5.276 1.00 90.38 96 VAL A N 1
ATOM 701 C CA . VAL A 1 96 ? 10.252 -4.737 -3.950 1.00 90.38 96 VAL A CA 1
ATOM 702 C C . VAL A 1 96 ? 8.918 -4.187 -3.443 1.00 90.38 96 VAL A C 1
ATOM 704 O O . VAL A 1 96 ? 8.532 -4.474 -2.309 1.00 90.38 96 VAL A O 1
ATOM 707 N N . LEU A 1 97 ? 8.180 -3.453 -4.281 1.00 87.62 97 LEU A N 1
ATOM 708 C CA . LEU A 1 97 ? 6.865 -2.910 -3.923 1.00 87.62 97 LEU A CA 1
ATOM 709 C C . LEU A 1 97 ? 5.846 -4.015 -3.620 1.00 87.62 97 LEU A C 1
ATOM 711 O O . LEU A 1 97 ? 5.134 -3.938 -2.617 1.00 87.62 97 LEU A O 1
ATOM 715 N N . LEU A 1 98 ? 5.808 -5.073 -4.432 1.00 87.81 98 LEU A N 1
ATOM 716 C CA . LEU A 1 98 ? 4.934 -6.223 -4.200 1.00 87.81 98 LEU A CA 1
ATOM 717 C C . LEU A 1 98 ? 5.274 -6.927 -2.881 1.00 87.81 98 LEU A C 1
ATOM 719 O O . LEU A 1 98 ? 4.387 -7.282 -2.108 1.00 87.81 98 LEU A O 1
ATOM 723 N N . THR A 1 99 ? 6.561 -7.107 -2.593 1.00 86.94 99 THR A N 1
ATOM 724 C CA . THR A 1 99 ? 7.006 -7.737 -1.344 1.00 86.94 99 THR A CA 1
ATOM 725 C C . THR A 1 99 ? 6.595 -6.884 -0.144 1.00 86.94 99 THR A C 1
ATOM 727 O O . THR A 1 99 ? 5.968 -7.392 0.777 1.00 86.94 99 THR A O 1
ATOM 730 N N . ARG A 1 100 ? 6.838 -5.567 -0.181 1.00 84.00 100 ARG A N 1
ATOM 731 C CA . ARG A 1 100 ? 6.476 -4.648 0.910 1.00 84.00 100 ARG A CA 1
ATOM 732 C C . ARG A 1 100 ? 4.971 -4.607 1.183 1.00 84.00 100 ARG A C 1
ATOM 734 O O . ARG A 1 100 ? 4.554 -4.673 2.341 1.00 84.00 100 ARG A O 1
ATOM 741 N N . THR A 1 101 ? 4.167 -4.518 0.126 1.00 83.44 101 THR A N 1
ATOM 742 C CA . THR A 1 101 ? 2.699 -4.488 0.235 1.00 83.44 101 THR A CA 1
ATOM 743 C C . THR A 1 101 ? 2.161 -5.808 0.781 1.00 83.44 101 THR A C 1
ATOM 745 O O . THR A 1 101 ? 1.296 -5.816 1.653 1.00 83.44 101 THR A O 1
ATOM 748 N N . THR A 1 102 ? 2.711 -6.943 0.345 1.00 79.19 102 THR A N 1
ATOM 749 C CA . THR A 1 102 ? 2.248 -8.261 0.800 1.00 79.19 102 THR A CA 1
ATOM 750 C C . THR A 1 102 ? 2.747 -8.644 2.191 1.00 79.19 102 THR A C 1
ATOM 752 O O . THR A 1 102 ? 1.979 -9.262 2.926 1.00 79.19 102 THR A O 1
ATOM 755 N N . SER A 1 103 ? 3.969 -8.282 2.598 1.00 74.06 103 SER A N 1
ATOM 756 C CA . SER A 1 103 ? 4.559 -8.787 3.847 1.00 74.06 103 SER A CA 1
ATOM 757 C C . SER A 1 103 ? 4.479 -7.825 5.027 1.00 74.06 103 SER A C 1
ATOM 759 O O . SER A 1 103 ? 4.170 -8.262 6.129 1.00 74.06 103 SER A O 1
ATOM 761 N N . GLU A 1 104 ? 4.760 -6.535 4.842 1.00 70.31 104 GLU A N 1
ATOM 762 C CA . GLU A 1 104 ? 4.924 -5.606 5.971 1.00 70.31 104 GLU A CA 1
ATOM 763 C C . GLU A 1 104 ? 3.644 -4.838 6.269 1.00 70.31 104 GLU A C 1
ATOM 765 O O . GLU A 1 104 ? 3.169 -4.825 7.405 1.00 70.31 104 GLU A O 1
ATOM 770 N N . GLU A 1 105 ? 3.050 -4.233 5.244 1.00 76.06 105 GLU A N 1
ATOM 771 C CA . GLU A 1 105 ? 1.861 -3.404 5.418 1.00 76.06 105 GLU A CA 1
ATOM 772 C C . GLU A 1 105 ? 0.659 -4.244 5.854 1.00 76.06 105 GLU A C 1
ATOM 774 O O . GLU A 1 105 ? -0.002 -3.922 6.842 1.00 76.06 105 GLU A O 1
ATOM 779 N N . THR A 1 106 ? 0.420 -5.389 5.206 1.00 81.56 106 THR A N 1
ATOM 780 C CA . THR A 1 106 ? -0.682 -6.262 5.629 1.00 81.56 106 THR A CA 1
ATOM 781 C C . THR A 1 106 ? -0.429 -6.920 6.986 1.00 81.56 106 THR A C 1
ATOM 783 O O . THR A 1 106 ? -1.387 -7.177 7.713 1.00 81.56 106 THR A O 1
ATOM 786 N N . ALA A 1 107 ? 0.822 -7.193 7.375 1.00 79.31 107 ALA A N 1
ATOM 787 C CA . ALA A 1 107 ? 1.125 -7.700 8.714 1.00 79.31 107 ALA A CA 1
ATOM 788 C C . ALA A 1 107 ? 0.853 -6.637 9.784 1.00 79.31 107 ALA A C 1
ATOM 790 O O . ALA A 1 107 ? 0.215 -6.939 10.794 1.00 79.31 107 ALA A O 1
ATOM 791 N N . LEU A 1 108 ? 1.257 -5.388 9.534 1.00 85.38 108 LEU A N 1
ATOM 792 C CA . LEU A 1 108 ? 0.977 -4.265 10.422 1.00 85.38 108 LEU A CA 1
ATOM 793 C C . LEU A 1 10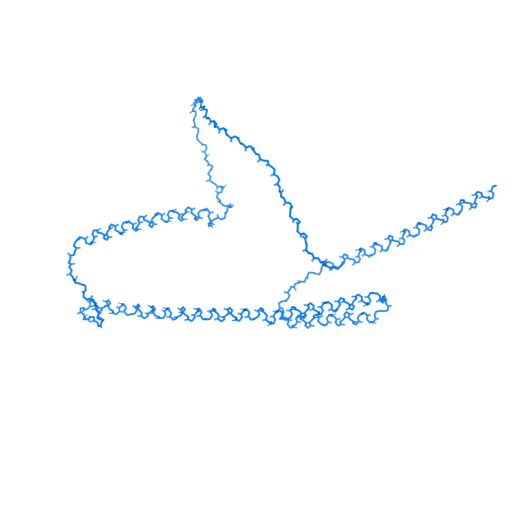8 ? -0.530 -4.023 10.552 1.00 85.38 108 LEU A C 1
ATOM 795 O O . LEU A 1 108 ? -1.033 -3.918 11.670 1.00 85.38 108 LEU A O 1
ATOM 799 N N . LEU A 1 109 ? -1.260 -4.004 9.434 1.00 90.31 109 LEU A N 1
ATOM 800 C CA . LEU A 1 109 ? -2.713 -3.834 9.430 1.00 90.31 109 LEU A CA 1
ATOM 801 C C . LEU A 1 109 ? -3.418 -4.971 10.176 1.00 90.31 109 LEU A C 1
ATOM 803 O O . LEU A 1 109 ? -4.311 -4.707 10.979 1.00 90.31 109 LEU A O 1
ATOM 807 N N . ARG A 1 110 ? -2.999 -6.230 9.988 1.00 88.94 110 ARG A N 1
ATOM 808 C CA . ARG A 1 110 ? -3.548 -7.366 10.750 1.00 88.94 110 ARG A CA 1
ATOM 809 C C . ARG A 1 110 ? -3.246 -7.253 12.244 1.00 88.94 110 ARG A C 1
ATOM 811 O O . ARG A 1 110 ? -4.141 -7.495 13.049 1.00 88.94 110 ARG A O 1
ATOM 818 N N . ALA A 1 111 ? -2.033 -6.853 12.623 1.00 92.00 111 ALA A N 1
ATOM 819 C CA . ALA A 1 111 ? -1.660 -6.655 14.023 1.00 92.00 111 ALA A CA 1
ATOM 820 C C . ALA A 1 111 ? -2.464 -5.518 14.679 1.00 92.00 111 ALA A C 1
ATOM 822 O O . ALA A 1 111 ? -2.954 -5.664 15.799 1.00 92.00 111 ALA A O 1
ATOM 823 N N . GLN A 1 112 ? -2.653 -4.401 13.971 1.00 95.12 112 GLN A N 1
ATOM 824 C CA . GLN A 1 112 ? -3.484 -3.289 14.433 1.00 95.12 112 GLN A CA 1
ATOM 825 C C . GLN A 1 112 ? -4.956 -3.687 14.542 1.00 95.12 112 GLN A C 1
ATOM 827 O O . GLN A 1 112 ? -5.595 -3.369 15.541 1.00 95.12 112 GLN A O 1
ATOM 832 N N . ASN A 1 113 ? -5.484 -4.426 13.565 1.00 95.25 113 ASN A N 1
ATOM 833 C CA . ASN A 1 113 ? -6.854 -4.926 13.607 1.00 95.25 113 ASN A CA 1
ATOM 834 C C . ASN A 1 113 ? -7.055 -5.879 14.798 1.00 95.25 113 ASN A C 1
ATOM 836 O O . ASN A 1 113 ? -7.982 -5.688 15.577 1.00 95.25 113 ASN A O 1
ATOM 840 N N . ALA A 1 114 ? -6.128 -6.815 15.028 1.00 95.62 114 ALA A N 1
ATOM 841 C CA . ALA A 1 114 ? -6.157 -7.695 16.197 1.00 95.62 114 ALA A CA 1
ATOM 842 C C . ALA A 1 114 ? -6.137 -6.908 17.520 1.00 95.62 114 ALA A C 1
ATOM 844 O O . ALA A 1 114 ? -6.9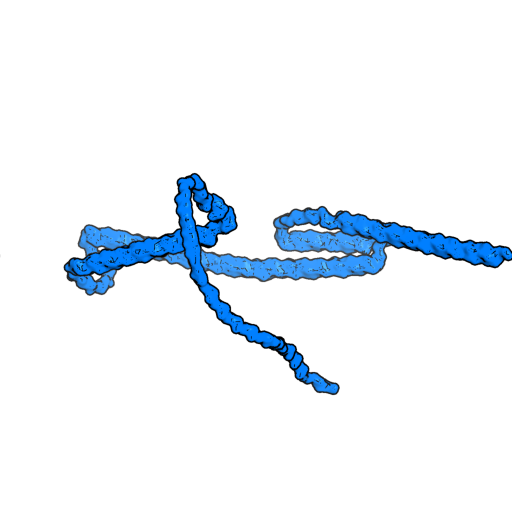09 -7.208 18.431 1.00 95.62 114 ALA A O 1
ATOM 845 N N . LYS A 1 115 ? -5.309 -5.858 17.613 1.00 97.19 115 LYS A N 1
ATOM 846 C CA . LYS A 1 115 ? -5.276 -4.960 18.777 1.00 97.19 115 LYS A CA 1
ATOM 847 C C . LYS A 1 115 ? -6.611 -4.239 18.980 1.00 97.19 115 LYS A C 1
ATOM 849 O O . LYS A 1 115 ? -7.105 -4.199 20.103 1.00 97.19 115 LYS A O 1
ATOM 854 N N . LEU A 1 116 ? -7.198 -3.688 17.917 1.00 97.94 116 LEU A N 1
ATOM 855 C CA . LEU A 1 116 ? -8.493 -3.006 17.980 1.00 97.94 116 LEU A CA 1
ATOM 856 C C . LEU A 1 116 ? -9.614 -3.965 18.390 1.00 97.94 116 LEU A C 1
ATOM 858 O O . LEU A 1 116 ? -10.437 -3.616 19.229 1.00 97.94 116 LEU A O 1
ATOM 862 N N . VAL A 1 117 ? -9.624 -5.188 17.857 1.00 97.75 117 VAL A N 1
ATOM 863 C CA . VAL A 1 117 ? -10.586 -6.228 18.245 1.00 97.75 117 VAL A CA 1
ATOM 864 C C . VAL A 1 117 ? -10.449 -6.575 19.728 1.00 97.75 117 VAL A C 1
ATOM 866 O O . VAL A 1 117 ? -11.463 -6.658 20.418 1.00 97.75 117 VAL A O 1
ATOM 869 N N . ALA A 1 118 ? -9.222 -6.710 20.242 1.00 97.31 118 ALA A N 1
ATOM 870 C CA . ALA A 1 118 ? -8.981 -6.952 21.665 1.00 97.31 118 ALA A CA 1
ATOM 871 C C . ALA A 1 118 ? -9.465 -5.785 22.543 1.00 97.31 118 ALA A C 1
ATOM 873 O O . ALA A 1 118 ? -10.153 -6.009 23.535 1.00 97.31 118 ALA A O 1
ATOM 874 N N . GLN A 1 119 ? -9.182 -4.540 22.149 1.00 97.69 119 GLN A N 1
ATOM 875 C CA . GLN A 1 119 ? -9.671 -3.353 22.859 1.00 97.69 119 GLN A CA 1
ATOM 876 C C . GLN A 1 119 ? -11.202 -3.276 22.851 1.00 97.69 119 GLN A C 1
ATOM 878 O O . GLN A 1 119 ? -11.809 -3.018 23.883 1.00 97.69 119 GLN A O 1
ATOM 883 N N . MET A 1 120 ? -11.843 -3.558 21.715 1.00 97.75 120 MET A N 1
ATOM 884 C CA . MET A 1 120 ? -13.304 -3.599 21.614 1.00 97.75 120 MET A CA 1
ATOM 885 C C . MET A 1 120 ? -13.917 -4.712 22.468 1.00 97.75 120 MET A C 1
ATOM 887 O O . MET A 1 120 ? -15.018 -4.539 22.985 1.00 97.75 120 MET A O 1
ATOM 891 N N . ALA A 1 121 ? -13.236 -5.852 22.609 1.00 97.31 121 ALA A N 1
ATOM 892 C CA . ALA A 1 121 ? -13.674 -6.928 23.488 1.00 97.31 121 ALA A CA 1
ATOM 893 C C . ALA A 1 121 ? -13.593 -6.517 24.967 1.00 97.31 121 ALA A C 1
ATOM 895 O O . ALA A 1 121 ? -14.566 -6.723 25.690 1.00 97.31 121 ALA A O 1
ATOM 896 N N . GLU A 1 122 ? -12.497 -5.879 25.392 1.00 97.75 122 GLU A N 1
ATOM 897 C CA . GLU A 1 122 ? -12.357 -5.388 26.770 1.00 97.75 122 GLU A CA 1
ATOM 898 C C . GLU A 1 122 ? -13.389 -4.298 27.080 1.00 97.75 122 GLU A C 1
ATOM 900 O O . GLU A 1 122 ? -14.120 -4.412 28.056 1.00 97.75 122 GLU A O 1
ATOM 905 N N . LEU A 1 123 ? -13.558 -3.306 26.198 1.00 98.06 123 LEU A N 1
ATOM 906 C CA . LEU A 1 123 ? -14.561 -2.251 26.389 1.00 98.06 123 LEU A CA 1
ATOM 907 C C . LEU A 1 123 ? -15.986 -2.811 26.478 1.00 98.06 123 LEU A C 1
ATOM 909 O O . LEU A 1 123 ? -16.803 -2.321 27.255 1.00 98.06 123 LEU A O 1
ATOM 913 N N . ARG A 1 124 ? -16.315 -3.830 25.672 1.00 97.81 124 ARG A N 1
ATOM 914 C CA . ARG A 1 124 ? -17.624 -4.497 25.755 1.00 97.81 124 ARG A CA 1
ATOM 915 C C . ARG A 1 124 ? -17.812 -5.187 27.101 1.00 97.81 124 ARG A C 1
ATOM 917 O O . ARG A 1 124 ? -18.887 -5.070 27.676 1.00 97.81 124 ARG A O 1
ATOM 924 N N . LYS A 1 125 ? -16.771 -5.850 27.602 1.00 97.88 125 LYS A N 1
ATOM 925 C CA . LYS A 1 125 ? -16.779 -6.499 28.912 1.00 97.88 125 LYS A CA 1
ATOM 926 C C . LYS A 1 125 ? -16.953 -5.479 30.042 1.00 97.88 125 LYS A C 1
ATOM 928 O O . LYS A 1 125 ? -17.879 -5.634 30.829 1.00 97.88 125 LYS A O 1
ATOM 933 N N . GLU A 1 126 ? -16.158 -4.410 30.069 1.00 97.44 126 GLU A N 1
ATOM 934 C CA . GLU A 1 126 ? -16.286 -3.326 31.060 1.00 97.44 126 GLU A CA 1
ATOM 935 C C . GLU A 1 126 ? -17.690 -2.700 31.041 1.00 97.44 126 GLU A C 1
ATOM 937 O O . GLU A 1 126 ? -18.290 -2.418 32.077 1.00 97.44 126 GLU A O 1
ATOM 942 N N . HIS A 1 127 ? -18.258 -2.508 29.850 1.00 97.75 127 HIS A N 1
ATOM 943 C CA . HIS A 1 127 ? -19.602 -1.964 29.700 1.00 97.75 127 HIS A CA 1
ATOM 944 C C . HIS A 1 127 ? -20.695 -2.915 30.210 1.00 97.75 127 HIS A C 1
ATOM 946 O O . HIS A 1 127 ? -21.692 -2.464 30.784 1.00 97.75 127 HIS A O 1
ATOM 952 N N . ASP A 1 128 ? -20.531 -4.221 30.010 1.00 97.62 128 ASP A N 1
ATOM 953 C CA . ASP A 1 128 ? -21.457 -5.221 30.535 1.00 97.62 128 ASP A CA 1
ATOM 954 C C . ASP A 1 128 ? -21.338 -5.346 32.064 1.00 97.62 128 ASP A C 1
ATOM 956 O O . ASP A 1 128 ? -22.363 -5.396 32.746 1.00 97.62 128 ASP A O 1
ATOM 960 N N . GLU A 1 129 ? -20.124 -5.275 32.617 1.00 97.19 129 GLU A N 1
ATOM 961 C CA . GLU A 1 129 ? -19.880 -5.201 34.064 1.00 97.19 129 GLU A CA 1
ATOM 962 C C . GLU A 1 129 ? -20.551 -3.964 34.679 1.00 97.19 129 GLU A C 1
ATOM 964 O O . GLU A 1 129 ? -21.343 -4.091 35.614 1.00 97.19 129 GLU A O 1
ATOM 969 N N . LEU A 1 130 ? -20.356 -2.779 34.089 1.00 97.31 130 LEU A N 1
ATOM 970 C CA . LEU A 1 130 ? -20.981 -1.539 34.559 1.00 97.31 130 LEU A CA 1
ATOM 971 C C . LEU A 1 130 ? -22.515 -1.595 34.489 1.00 97.31 130 LEU A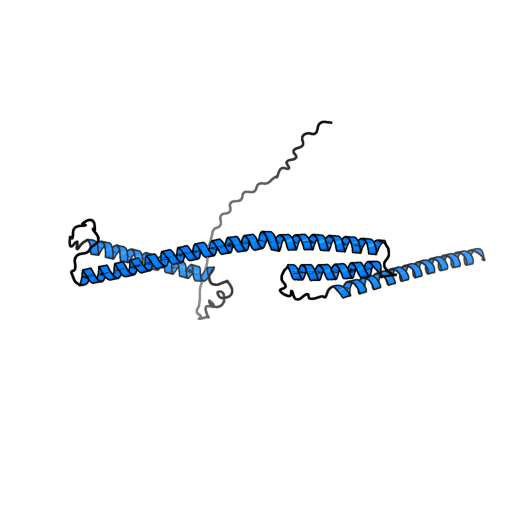 C 1
ATOM 973 O O . LEU A 1 130 ? -23.215 -1.073 35.361 1.00 97.31 130 LEU A O 1
ATOM 977 N N . LYS A 1 131 ? -23.075 -2.238 33.457 1.00 97.38 131 LYS A N 1
ATOM 978 C CA . LYS A 1 131 ? -24.523 -2.470 33.367 1.00 97.38 131 LYS A CA 1
ATOM 979 C C . LYS A 1 131 ? -25.026 -3.356 34.500 1.00 97.38 131 LYS A C 1
ATOM 981 O O . LYS A 1 131 ? -26.096 -3.070 35.043 1.00 97.38 131 LYS A O 1
ATOM 986 N N . GLU A 1 132 ? -24.301 -4.415 34.844 1.00 96.31 132 GLU A N 1
ATOM 987 C CA . GLU A 1 132 ? -24.661 -5.283 35.966 1.00 96.31 132 GLU A CA 1
ATOM 988 C C . GLU A 1 132 ? -24.517 -4.560 37.309 1.00 96.31 132 GLU A C 1
ATOM 990 O O . GLU A 1 132 ? -25.432 -4.625 38.133 1.00 96.31 132 GLU A O 1
ATOM 995 N N . GLU A 1 133 ? -23.462 -3.768 37.504 1.00 95.06 133 GLU A N 1
ATOM 996 C CA . GLU A 1 133 ? -23.314 -2.906 38.680 1.00 95.06 133 GLU A CA 1
ATOM 997 C C . GLU A 1 133 ? -24.472 -1.910 38.810 1.00 95.06 133 GLU A C 1
ATOM 999 O O . GLU A 1 133 ? -25.077 -1.805 39.876 1.00 95.06 133 GLU A O 1
ATOM 1004 N N . MET A 1 134 ? -24.872 -1.240 37.723 1.00 94.88 134 MET A N 1
ATOM 1005 C CA . MET A 1 134 ? -26.016 -0.321 37.734 1.00 94.88 134 MET A CA 1
ATOM 1006 C C . MET A 1 134 ? -27.343 -1.026 38.041 1.00 94.88 134 MET A C 1
ATOM 1008 O O . MET A 1 134 ? -28.186 -0.480 38.762 1.00 94.88 134 MET A O 1
ATOM 1012 N N . LYS A 1 135 ? -27.555 -2.241 37.519 1.00 94.62 135 LYS A N 1
ATOM 1013 C CA . LYS A 1 135 ? -28.734 -3.054 37.862 1.00 94.62 135 LYS A CA 1
ATOM 1014 C C . LYS A 1 135 ? -28.726 -3.438 39.339 1.00 94.62 135 LYS A C 1
ATOM 1016 O O . LYS A 1 135 ? -29.773 -3.368 39.985 1.00 94.62 135 LYS A O 1
ATOM 1021 N N . ASN A 1 136 ? -27.572 -3.830 39.871 1.00 93.00 136 ASN A N 1
ATOM 1022 C CA . ASN A 1 136 ? -27.411 -4.198 41.275 1.00 93.00 136 ASN A CA 1
ATOM 1023 C C . ASN A 1 136 ? -27.625 -2.993 42.192 1.00 93.00 136 ASN A C 1
ATOM 1025 O O . ASN A 1 136 ? -28.416 -3.086 43.128 1.00 93.00 136 ASN A O 1
ATOM 1029 N N . PHE A 1 137 ? -27.040 -1.842 41.860 1.00 93.31 137 PHE A N 1
ATOM 1030 C CA . PHE A 1 137 ? -27.245 -0.589 42.580 1.00 93.31 137 PHE A CA 1
ATOM 1031 C C . PHE A 1 137 ? -28.722 -0.184 42.602 1.00 93.31 137 PHE A C 1
ATOM 1033 O O . PHE A 1 137 ? -29.270 0.104 43.663 1.00 93.31 137 PHE A O 1
ATOM 1040 N N . ARG A 1 138 ? -29.414 -0.230 41.453 1.00 92.75 138 ARG A N 1
ATOM 1041 C CA . ARG A 1 138 ? -30.857 0.064 41.388 1.00 92.75 138 ARG A CA 1
ATOM 1042 C C . ARG A 1 138 ? -31.677 -0.903 42.247 1.00 92.75 138 ARG A C 1
ATOM 1044 O O . ARG A 1 138 ? -32.628 -0.483 42.901 1.00 92.75 138 ARG A O 1
ATOM 1051 N N . ARG A 1 139 ? -31.310 -2.188 42.268 1.00 90.50 139 ARG A N 1
ATOM 1052 C CA . ARG A 1 139 ? -31.970 -3.212 43.094 1.00 90.50 139 ARG A CA 1
ATOM 1053 C C . ARG A 1 139 ? -31.759 -2.967 44.589 1.00 90.50 139 ARG A C 1
ATOM 1055 O O . ARG A 1 139 ? -32.702 -3.113 45.363 1.00 90.50 139 ARG A O 1
ATOM 1062 N N . GLU A 1 140 ? -30.547 -2.599 44.997 1.00 88.69 140 GLU A N 1
ATOM 1063 C CA . GLU A 1 140 ? -30.247 -2.236 46.385 1.00 88.69 140 GLU A CA 1
ATOM 1064 C C . GLU A 1 140 ? -30.965 -0.961 46.821 1.00 88.69 140 GLU A C 1
ATOM 1066 O O . GLU A 1 140 ? -31.512 -0.934 47.921 1.00 88.69 140 GLU A O 1
ATOM 1071 N N . GLN A 1 141 ? -30.999 0.070 45.971 1.00 88.50 141 GLN A N 1
ATOM 1072 C CA . GLN A 1 141 ? -31.728 1.307 46.260 1.00 88.50 141 GLN A CA 1
ATOM 1073 C C . GLN A 1 141 ? -33.211 1.029 46.494 1.00 88.50 141 GLN A C 1
ATOM 1075 O O . GLN A 1 141 ? -33.745 1.413 47.531 1.00 88.50 141 GLN A O 1
ATOM 1080 N N . LEU A 1 142 ? -33.844 0.253 45.607 1.00 88.38 142 LEU A N 1
ATOM 1081 C CA . LEU A 1 142 ? -35.240 -0.130 45.789 1.00 88.38 142 LEU A CA 1
ATOM 1082 C C . LEU A 1 142 ? -35.437 -0.886 47.109 1.00 88.38 142 LEU A C 1
ATOM 1084 O O . LEU A 1 142 ? -36.343 -0.561 47.863 1.00 88.38 142 LEU A O 1
ATOM 1088 N N . ARG A 1 143 ? -34.562 -1.844 47.453 1.00 81.25 143 ARG A N 1
ATOM 1089 C CA . ARG A 1 143 ? -34.636 -2.560 48.742 1.00 81.25 143 ARG A CA 1
ATOM 1090 C C . ARG A 1 143 ? -34.551 -1.636 49.958 1.00 81.25 143 ARG A C 1
ATOM 1092 O O . ARG A 1 143 ? -35.289 -1.869 50.914 1.00 81.25 143 ARG A O 1
ATOM 1099 N N . LYS A 1 144 ? -33.679 -0.621 49.924 1.00 82.06 144 LYS A N 1
ATOM 1100 C CA . LYS A 1 144 ? -33.569 0.388 50.991 1.00 82.06 144 LYS A CA 1
ATOM 1101 C C . LYS A 1 144 ? -34.868 1.181 51.138 1.00 82.06 144 LYS A C 1
ATOM 1103 O O . LYS A 1 144 ? -35.303 1.400 52.263 1.00 82.06 144 LYS A O 1
ATOM 1108 N N . GLU A 1 145 ? -35.509 1.546 50.028 1.00 80.12 145 GLU A N 1
ATOM 1109 C CA . GLU A 1 145 ? -36.791 2.265 50.031 1.00 80.12 145 GLU A CA 1
ATOM 1110 C C . GLU A 1 145 ? -37.952 1.419 50.583 1.00 80.12 145 GLU A C 1
ATOM 1112 O O . GLU A 1 145 ? -38.790 1.948 51.309 1.00 80.12 145 GLU A O 1
ATOM 1117 N N . VAL A 1 146 ? -37.989 0.105 50.312 1.00 82.00 146 VAL A N 1
ATOM 1118 C CA . VAL A 1 146 ? -39.034 -0.803 50.844 1.00 82.00 146 VAL A CA 1
ATOM 1119 C C . VAL A 1 146 ? -38.717 -1.395 52.228 1.00 82.00 146 VAL A C 1
ATOM 1121 O O . VAL A 1 146 ? -39.471 -2.232 52.720 1.00 82.00 146 VAL A O 1
ATOM 1124 N N . GLY A 1 147 ? -37.615 -0.991 52.873 1.00 71.00 147 GLY A N 1
ATOM 1125 C CA . GLY A 1 147 ? -37.255 -1.436 54.228 1.00 71.00 147 GLY A CA 1
ATOM 1126 C C . GLY A 1 147 ? -36.810 -2.904 54.343 1.00 71.00 147 GLY A C 1
ATOM 1127 O O . GLY A 1 147 ? -36.883 -3.486 55.425 1.00 71.00 147 GLY A O 1
ATOM 1128 N N . LEU A 1 148 ? -36.354 -3.521 53.248 1.00 71.19 148 LEU A N 1
ATOM 1129 C CA . LEU A 1 148 ? -35.863 -4.905 53.228 1.00 71.19 148 LEU A CA 1
ATOM 1130 C C . LEU A 1 148 ? -34.372 -4.975 53.625 1.00 71.19 148 LEU A C 1
ATOM 1132 O O . LEU A 1 148 ? -33.589 -4.120 53.203 1.00 71.19 148 LEU A O 1
ATOM 1136 N N . PRO A 1 149 ? -33.933 -6.003 54.382 1.00 61.47 149 PRO A N 1
ATOM 1137 C CA . PRO A 1 149 ? -32.539 -6.131 54.803 1.00 61.47 149 PRO A CA 1
ATOM 1138 C C . PRO A 1 149 ? -31.603 -6.361 53.604 1.00 61.47 149 PRO A C 1
ATOM 1140 O O . PRO A 1 149 ? -31.901 -7.150 52.701 1.00 61.47 149 PRO A O 1
ATOM 1143 N N . SER A 1 150 ? -30.461 -5.662 53.595 1.00 60.34 150 SER A N 1
ATOM 1144 C CA . SER A 1 150 ? -29.425 -5.841 52.570 1.00 60.34 150 SER A CA 1
ATOM 1145 C C . SER A 1 150 ? -28.791 -7.231 52.675 1.00 60.34 150 SER A C 1
ATOM 1147 O O . SER A 1 150 ? -28.553 -7.735 53.769 1.00 60.34 150 SER A O 1
ATOM 1149 N N . THR A 1 151 ? -28.510 -7.851 51.528 1.00 63.31 151 THR A N 1
ATOM 1150 C CA . THR A 1 151 ? -27.881 -9.179 51.436 1.00 63.31 151 THR A CA 1
ATOM 1151 C C . THR A 1 151 ? -26.358 -9.117 51.308 1.00 63.31 151 THR A C 1
ATOM 1153 O O . THR A 1 151 ? -25.715 -10.161 51.274 1.00 63.31 151 THR A O 1
ATOM 1156 N N . VAL A 1 152 ? -25.772 -7.918 51.222 1.00 61.31 152 VAL A N 1
ATOM 1157 C CA . VAL A 1 152 ? -24.317 -7.720 51.191 1.00 61.31 152 VAL A CA 1
ATOM 1158 C C . VAL A 1 152 ? -23.839 -7.401 52.614 1.00 61.31 152 VAL A C 1
ATOM 1160 O O . VAL A 1 152 ? -24.385 -6.475 53.222 1.00 61.31 152 VAL A O 1
ATOM 1163 N N . PRO A 1 153 ? -22.843 -8.122 53.174 1.00 46.41 153 PRO A N 1
ATOM 1164 C CA . PRO A 1 153 ? -22.262 -7.776 54.466 1.00 46.41 153 PRO A CA 1
ATOM 1165 C C . PRO A 1 153 ? -21.482 -6.466 54.317 1.00 46.41 153 PRO A C 1
ATOM 1167 O O . PRO A 1 153 ? -20.331 -6.453 53.887 1.00 46.41 153 PRO A O 1
ATOM 1170 N N . LEU A 1 154 ? -22.122 -5.341 54.628 1.00 51.50 154 LEU A N 1
ATOM 1171 C CA . LEU A 1 154 ? -21.427 -4.069 54.773 1.00 51.50 154 LEU A CA 1
ATOM 1172 C C . LEU A 1 154 ? -20.739 -4.051 56.150 1.00 51.50 154 LEU A C 1
ATOM 1174 O O . LEU A 1 154 ? -21.387 -4.405 57.142 1.00 51.50 154 LEU A O 1
ATOM 1178 N N . PRO A 1 155 ? -19.472 -3.611 56.264 1.00 47.94 155 PRO A N 1
ATOM 1179 C CA . PRO A 1 155 ? -18.891 -3.273 57.555 1.00 47.94 155 PRO A CA 1
ATOM 1180 C C . PRO A 1 155 ? -19.745 -2.169 58.177 1.00 47.94 155 PRO A C 1
ATOM 1182 O O . PRO A 1 155 ? -19.928 -1.100 57.590 1.00 47.94 155 PRO A O 1
ATOM 1185 N N . GLN A 1 156 ? -20.317 -2.461 59.342 1.00 44.97 156 GLN A N 1
ATOM 1186 C CA . GLN A 1 156 ? -21.185 -1.564 60.092 1.00 44.97 156 GLN A CA 1
ATOM 1187 C C . GLN A 1 156 ? -20.458 -0.249 60.394 1.00 44.97 156 GLN A C 1
ATOM 1189 O O . GLN A 1 156 ? -19.693 -0.151 61.349 1.00 44.97 156 GLN A O 1
ATOM 1194 N N . SER A 1 157 ? -20.718 0.777 59.588 1.00 43.28 157 SER A N 1
ATOM 1195 C CA . SER A 1 157 ? -20.396 2.157 59.940 1.00 43.28 157 SER A CA 1
ATOM 1196 C C . SER A 1 157 ? -21.636 2.738 60.601 1.00 43.28 157 SER A C 1
ATOM 1198 O O . SER A 1 157 ? -22.686 2.887 59.976 1.00 43.28 157 SER A O 1
ATOM 1200 N N . GLN A 1 158 ? -21.517 2.938 61.908 1.00 45.78 158 GLN A N 1
ATOM 1201 C CA . GLN A 1 158 ? -22.567 3.381 62.809 1.00 45.78 158 GLN A CA 1
ATOM 1202 C C . GLN A 1 158 ? -23.241 4.665 62.320 1.00 45.78 158 GLN A C 1
ATOM 1204 O O . GLN A 1 158 ? -22.605 5.661 61.988 1.00 45.78 158 GLN A O 1
ATOM 1209 N N . SER A 1 159 ? -24.565 4.632 62.355 1.00 47.38 159 SER A N 1
ATOM 1210 C CA . SER A 1 159 ? -25.454 5.779 62.288 1.00 47.38 159 SER A CA 1
ATOM 1211 C C . SER A 1 159 ? -25.207 6.749 63.451 1.00 47.38 159 SER A C 1
ATOM 1213 O O . SER A 1 159 ? -25.475 6.406 64.604 1.00 47.38 159 SER A O 1
ATOM 1215 N N . GLN A 1 160 ? -24.804 7.985 63.151 1.00 46.31 160 GLN A N 1
ATOM 1216 C CA . GLN A 1 160 ? -25.083 9.151 63.995 1.00 46.31 160 GLN A CA 1
ATOM 1217 C C . GLN A 1 160 ? -25.630 10.302 63.133 1.00 46.31 160 GLN A C 1
ATOM 1219 O O . GLN A 1 160 ? -25.115 10.534 62.040 1.00 46.31 160 GLN A O 1
ATOM 1224 N N . PRO A 1 161 ? -26.650 11.050 63.595 1.00 49.53 161 PRO A N 1
ATOM 1225 C CA . PRO A 1 161 ? -27.147 12.227 62.894 1.00 49.53 161 PRO A CA 1
ATOM 1226 C C . PRO A 1 161 ? -26.223 13.420 63.186 1.00 49.53 161 PRO A C 1
ATOM 1228 O O . PRO A 1 161 ? -26.451 14.210 64.103 1.00 49.53 161 PRO A O 1
ATOM 1231 N N . SER A 1 162 ? -25.148 13.551 62.415 1.00 50.28 162 SER A N 1
ATOM 1232 C CA . SER A 1 162 ? -24.191 14.652 62.513 1.00 50.28 162 SER A CA 1
ATOM 1233 C C . SER A 1 162 ? -24.712 15.880 61.747 1.00 50.28 162 SER A C 1
ATOM 1235 O O . SER A 1 162 ? -24.409 16.108 60.579 1.00 50.28 162 SER A O 1
ATOM 1237 N N . LYS A 1 163 ? -25.437 16.773 62.435 1.00 55.44 163 LYS A N 1
ATOM 1238 C CA . LYS A 1 163 ? -25.746 18.132 61.923 1.00 55.44 163 LYS A CA 1
ATOM 1239 C C . LYS A 1 163 ? -24.491 18.957 61.547 1.00 55.44 163 LYS A C 1
ATOM 1241 O O . LYS A 1 163 ? -24.617 20.037 60.984 1.00 55.44 163 LYS A O 1
ATOM 1246 N N . GLN A 1 164 ? -23.285 18.465 61.848 1.00 53.47 164 GLN A N 1
ATOM 1247 C CA . GLN A 1 164 ? -22.007 19.044 61.422 1.00 53.47 164 GLN A CA 1
ATOM 1248 C C . GLN A 1 164 ? -21.508 18.546 60.053 1.00 53.47 164 GLN A C 1
ATOM 1250 O O . GLN A 1 164 ? -20.794 19.302 59.396 1.00 53.47 164 GLN A O 1
ATOM 1255 N N . GLN A 1 165 ? -21.889 17.346 59.583 1.00 54.69 165 GLN A N 1
ATOM 1256 C CA . GLN A 1 165 ? -21.450 16.863 58.261 1.00 54.69 165 GLN A CA 1
ATOM 1257 C C . GLN A 1 165 ? -22.052 17.689 57.127 1.00 54.69 165 GLN A C 1
ATOM 1259 O O . GLN A 1 165 ? -21.338 18.028 56.188 1.00 54.69 165 GLN A O 1
ATOM 1264 N N . SER A 1 166 ? -23.312 18.117 57.255 1.00 61.53 166 SER A N 1
ATOM 1265 C CA . SER A 1 166 ? -23.956 18.940 56.227 1.00 61.53 166 SER A CA 1
ATOM 1266 C C . SER A 1 166 ? -23.235 20.272 56.006 1.00 61.53 166 SER A C 1
ATOM 1268 O O . SER A 1 166 ? -23.190 20.747 54.881 1.00 61.53 166 SER A O 1
ATOM 1270 N N . SER A 1 167 ? -22.635 20.865 57.047 1.00 70.31 167 SER A N 1
ATOM 1271 C CA . SER A 1 167 ? -21.883 22.123 56.921 1.00 70.31 167 SER A CA 1
ATOM 1272 C C . SER A 1 167 ? -20.598 21.934 56.106 1.00 70.31 167 SER A C 1
ATOM 1274 O O . SER A 1 167 ? -20.342 22.672 55.152 1.00 70.31 167 SER A O 1
ATOM 1276 N N . GLN A 1 168 ? -19.830 20.882 56.406 1.00 80.06 168 GLN A N 1
ATOM 1277 C CA . GLN A 1 168 ? -18.616 20.555 55.651 1.00 80.06 168 GLN A CA 1
ATOM 1278 C C . GLN A 1 168 ? -18.927 20.140 54.209 1.00 80.06 168 GLN A C 1
ATOM 1280 O O . GLN A 1 168 ? -18.223 20.552 53.291 1.00 80.06 168 GLN A O 1
ATOM 1285 N N . GLU A 1 169 ? -20.008 19.390 53.988 1.00 82.94 169 GLU A N 1
ATOM 1286 C CA . GLU A 1 169 ? -20.474 19.026 52.647 1.00 82.94 169 GLU A CA 1
ATOM 1287 C C . GLU A 1 169 ? -20.926 20.252 51.847 1.00 82.94 169 GLU A C 1
ATOM 1289 O O . GLU A 1 169 ? -20.605 20.364 50.663 1.00 82.94 169 GLU A O 1
ATOM 1294 N N . THR A 1 170 ? -21.607 21.216 52.478 1.00 85.19 170 THR A N 1
ATOM 1295 C CA . THR A 1 170 ? -21.984 22.467 51.805 1.00 85.19 170 THR A CA 1
ATOM 1296 C C . THR A 1 170 ? -20.777 23.332 51.451 1.00 85.19 170 THR A C 1
ATOM 1298 O O . THR A 1 170 ? -20.746 23.891 50.354 1.00 85.19 170 THR A O 1
ATOM 1301 N N . GLU A 1 171 ? -19.760 23.402 52.314 1.00 88.31 171 GLU A N 1
ATOM 1302 C CA . GLU A 1 171 ? -18.506 24.106 52.015 1.00 88.31 171 GLU A CA 1
ATOM 1303 C C . GLU A 1 171 ? -17.722 23.413 50.896 1.00 88.31 171 GLU A C 1
ATOM 1305 O O . GLU A 1 171 ? -17.239 24.077 49.978 1.00 88.31 171 GLU A O 1
ATOM 1310 N N . LEU A 1 172 ? -17.664 22.078 50.901 1.00 91.56 172 LEU A N 1
ATOM 1311 C CA . LEU A 1 172 ? -17.030 21.304 49.836 1.00 91.56 172 LEU A CA 1
ATOM 1312 C C . LEU A 1 172 ? -17.750 21.500 48.494 1.00 91.56 172 LEU A C 1
ATOM 1314 O O . LEU A 1 172 ? -17.104 21.749 47.479 1.00 91.56 172 LEU A O 1
ATOM 1318 N N . LEU A 1 173 ? -19.084 21.461 48.477 1.00 92.88 173 LEU A N 1
ATOM 1319 C CA . LEU A 1 173 ? -19.882 21.736 47.278 1.00 92.88 173 LEU A CA 1
ATOM 1320 C C . LEU A 1 173 ? -19.684 23.168 46.773 1.00 92.88 173 LEU A C 1
ATOM 1322 O O . LEU A 1 173 ? -19.627 23.391 45.561 1.00 92.88 173 LEU A O 1
ATOM 1326 N N . ARG A 1 174 ? -19.565 24.143 47.681 1.00 92.44 174 ARG A N 1
ATOM 1327 C CA . ARG A 1 174 ? -19.275 25.538 47.334 1.00 92.44 174 ARG A CA 1
ATOM 1328 C C . ARG A 1 174 ? -17.893 25.667 46.700 1.00 92.44 174 ARG A C 1
ATOM 1330 O O . ARG A 1 174 ? -17.772 26.319 45.665 1.00 92.44 174 ARG A O 1
ATOM 1337 N N . LEU A 1 175 ? -16.891 24.997 47.266 1.00 95.25 175 LEU A N 1
ATOM 1338 C CA . LEU A 1 175 ? -15.530 24.974 46.740 1.00 95.25 175 LEU A CA 1
ATOM 1339 C C . LEU A 1 175 ? -15.471 24.308 45.360 1.00 95.25 175 LEU A C 1
ATOM 1341 O O . LEU A 1 175 ? -14.921 24.888 44.431 1.00 95.25 175 LEU A O 1
ATOM 1345 N N . ILE A 1 176 ? -16.113 23.149 45.185 1.00 94.88 176 ILE A N 1
ATOM 1346 C CA . ILE A 1 176 ? -16.173 22.450 43.891 1.00 94.88 176 ILE A CA 1
ATOM 1347 C C . ILE A 1 176 ? -16.857 23.323 42.834 1.00 94.88 176 ILE A C 1
ATOM 1349 O O . ILE A 1 176 ? -16.359 23.435 41.717 1.00 94.88 176 ILE A O 1
ATOM 1353 N N . ARG A 1 177 ? -17.972 23.987 43.170 1.00 93.62 177 ARG A N 1
ATOM 1354 C CA . ARG A 1 177 ? -18.648 24.910 42.242 1.00 93.62 177 ARG A CA 1
ATOM 1355 C C . ARG A 1 177 ? -17.768 26.100 41.869 1.00 93.62 177 ARG A C 1
ATOM 1357 O O . ARG A 1 177 ? -17.759 26.496 40.707 1.00 93.62 177 ARG A O 1
ATOM 1364 N N . GLN A 1 178 ? -17.039 26.658 42.832 1.00 95.44 178 GLN A N 1
ATOM 1365 C CA . GLN A 1 178 ? -16.110 27.761 42.596 1.00 95.44 178 GLN A CA 1
ATOM 1366 C C . GLN A 1 178 ? -14.951 27.334 41.686 1.00 95.44 178 GLN A C 1
ATOM 1368 O O . GLN A 1 178 ? -14.639 28.039 40.725 1.00 95.44 178 GLN A O 1
ATOM 1373 N N . GLU A 1 179 ? -14.365 26.163 41.930 1.00 94.94 179 GLU A N 1
ATOM 1374 C CA . GLU A 1 179 ? -13.317 25.604 41.076 1.00 94.94 179 GLU A CA 1
ATOM 1375 C C . GLU A 1 179 ? -13.845 25.305 39.673 1.00 94.94 179 GLU A C 1
ATOM 1377 O O . GLU A 1 179 ? -13.239 25.721 38.691 1.00 94.94 179 GLU A O 1
ATOM 1382 N N . MET A 1 180 ? -15.021 24.687 39.541 1.00 94.50 180 MET A N 1
ATOM 1383 C CA . MET A 1 180 ? -15.649 24.462 38.235 1.00 94.50 180 MET A CA 1
ATOM 1384 C C . MET A 1 180 ? -15.910 25.767 37.474 1.00 94.50 180 MET A C 1
ATOM 1386 O O . MET A 1 180 ? -15.689 25.822 36.266 1.00 94.50 180 MET A O 1
ATOM 1390 N N . ALA A 1 181 ? -16.343 26.831 38.158 1.00 92.31 181 ALA A N 1
ATOM 1391 C CA . ALA A 1 181 ? -16.516 28.144 37.542 1.00 92.31 181 ALA A CA 1
ATOM 1392 C C . ALA A 1 181 ? -15.175 28.729 37.058 1.00 92.31 181 ALA A C 1
ATOM 1394 O O . ALA A 1 181 ? -15.097 29.259 35.948 1.00 92.31 181 ALA A O 1
ATOM 1395 N N . SER A 1 182 ? -14.110 28.576 37.850 1.00 92.62 182 SER A N 1
ATOM 1396 C CA . SER A 1 182 ? -12.741 28.971 37.492 1.00 92.62 182 SER A CA 1
ATOM 1397 C C . SER A 1 182 ? -12.207 28.185 36.286 1.00 92.62 182 SER A C 1
ATOM 1399 O O . SER A 1 182 ? -11.703 28.776 35.327 1.00 92.62 182 SER A O 1
ATOM 1401 N N . PHE A 1 183 ? -12.372 26.859 36.279 1.00 93.25 183 PHE A N 1
ATOM 1402 C CA . PHE A 1 183 ? -11.987 26.003 35.157 1.00 93.25 183 PHE A CA 1
ATOM 1403 C C . PHE A 1 183 ? -12.753 26.358 33.884 1.00 93.25 183 PHE A C 1
ATOM 1405 O O . PHE A 1 183 ? -12.118 26.528 32.845 1.00 93.25 183 PHE A O 1
ATOM 1412 N N . ASN A 1 184 ? -14.071 26.557 33.962 1.00 88.19 184 ASN A N 1
ATOM 1413 C CA . ASN A 1 184 ? -14.881 26.961 32.812 1.00 88.19 184 ASN A CA 1
ATOM 1414 C C . ASN A 1 184 ? -14.437 28.317 32.246 1.00 88.19 184 ASN A C 1
ATOM 1416 O O . ASN A 1 184 ? -14.270 28.436 31.036 1.00 88.19 184 ASN A O 1
ATOM 1420 N N . ALA A 1 185 ? -14.157 29.316 33.091 1.00 86.94 185 ALA A N 1
ATOM 1421 C CA . ALA A 1 185 ? -13.660 30.615 32.630 1.00 86.94 185 ALA A CA 1
ATOM 1422 C C . ALA A 1 185 ? -12.299 30.498 31.921 1.00 86.94 185 ALA A C 1
ATOM 1424 O O . ALA A 1 185 ? -12.083 31.091 30.861 1.00 86.94 185 ALA A O 1
ATOM 1425 N N . ARG A 1 186 ? -11.381 29.693 32.473 1.00 85.69 186 ARG A N 1
ATOM 1426 C CA . ARG A 1 186 ? -10.079 29.411 31.846 1.00 85.69 186 ARG A CA 1
ATOM 1427 C C . ARG A 1 186 ? -10.239 28.670 30.521 1.00 85.69 186 ARG A C 1
ATOM 1429 O O . ARG A 1 186 ? -9.510 28.970 29.576 1.00 85.69 186 ARG A O 1
ATOM 1436 N N . PHE A 1 187 ? -11.191 27.743 30.442 1.00 84.69 187 PHE A N 1
ATOM 1437 C CA . PHE A 1 187 ? -11.487 27.006 29.221 1.00 84.69 187 PHE A CA 1
ATOM 1438 C C . PHE A 1 187 ? -12.069 27.926 28.148 1.00 84.69 187 PHE A C 1
ATOM 1440 O O . PHE A 1 187 ? -11.571 27.901 27.033 1.00 84.69 187 PHE A O 1
ATOM 1447 N N . SER A 1 188 ? -12.990 28.837 28.478 1.00 82.12 188 SER A N 1
ATOM 1448 C CA . SER A 1 188 ? -13.520 29.819 27.517 1.00 82.12 188 SER A CA 1
ATOM 1449 C C . SER A 1 188 ? -12.437 30.733 26.922 1.00 82.12 188 SER A C 1
ATOM 1451 O O . SER A 1 188 ? -12.476 31.056 25.735 1.00 82.12 188 SER A O 1
ATOM 1453 N N . VAL A 1 189 ? -11.423 31.123 27.707 1.00 80.62 189 VAL A N 1
ATOM 1454 C CA . VAL A 1 189 ? -10.263 31.882 27.194 1.00 80.62 189 VAL A CA 1
ATOM 1455 C C . VAL A 1 189 ? -9.410 31.026 26.252 1.00 80.62 189 VAL A C 1
ATOM 1457 O O . VAL A 1 189 ? -8.930 31.522 25.230 1.00 80.62 189 VAL A O 1
ATOM 1460 N N . LEU A 1 190 ? -9.221 29.744 26.578 1.00 76.06 190 LEU A N 1
ATOM 1461 C CA . LEU A 1 190 ? -8.507 28.796 25.722 1.00 76.06 190 LEU A CA 1
ATOM 1462 C C . LEU A 1 190 ? -9.282 28.483 24.438 1.00 76.06 190 LEU A C 1
ATOM 1464 O O . LEU A 1 190 ? -8.678 28.437 23.373 1.00 76.06 190 LEU A O 1
ATOM 1468 N N . GLU A 1 191 ? -10.604 28.338 24.501 1.00 72.31 191 GLU A N 1
ATOM 1469 C CA . GLU A 1 191 ? -11.469 28.139 23.336 1.00 72.31 191 GLU A CA 1
ATOM 1470 C C . GLU A 1 191 ? -11.349 29.306 22.353 1.00 72.31 191 GLU A C 1
ATOM 1472 O O . GLU A 1 191 ? -11.218 29.094 21.147 1.00 72.31 191 GLU A O 1
ATOM 1477 N N . GLY A 1 192 ? -11.293 30.538 22.868 1.00 65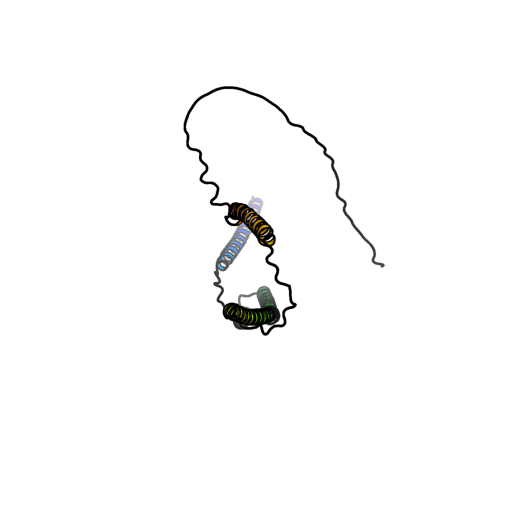.06 192 GLY A N 1
ATOM 1478 C CA . GLY A 1 192 ? -11.084 31.734 22.054 1.00 65.06 192 GLY A CA 1
ATOM 1479 C C . GLY A 1 192 ? -9.706 31.822 21.385 1.00 65.06 192 GLY A C 1
ATOM 1480 O O . GLY A 1 192 ? -9.582 32.509 20.375 1.00 65.06 192 GLY A O 1
ATOM 1481 N N . ARG A 1 193 ? -8.678 31.143 21.919 1.00 67.19 193 ARG A N 1
ATOM 1482 C CA . ARG A 1 193 ? -7.285 31.225 21.430 1.00 67.19 193 ARG A CA 1
ATOM 1483 C C . ARG A 1 193 ? -6.794 29.987 20.677 1.00 67.19 193 ARG A C 1
ATOM 1485 O O . ARG A 1 193 ? -5.898 30.112 19.852 1.00 67.19 193 ARG A O 1
ATOM 1492 N N . ILE A 1 194 ? -7.325 28.809 20.994 1.00 67.88 194 ILE A N 1
ATOM 1493 C CA . ILE A 1 194 ? -6.828 27.510 20.512 1.00 67.88 194 ILE A CA 1
ATOM 1494 C C . ILE A 1 194 ? -7.844 26.836 19.584 1.00 67.88 194 ILE A C 1
ATOM 1496 O O . ILE A 1 194 ? -7.450 26.243 18.585 1.00 67.88 194 ILE A O 1
ATOM 1500 N N . LEU A 1 195 ? -9.146 26.941 19.877 1.00 61.25 195 LEU A N 1
ATOM 1501 C CA . LEU A 1 195 ? -10.206 26.283 19.096 1.00 61.25 195 LEU A CA 1
ATOM 1502 C C . LEU A 1 195 ? -10.786 27.161 17.979 1.00 61.25 195 LEU A C 1
ATOM 1504 O O . LEU A 1 195 ? -11.523 26.661 17.131 1.00 61.25 195 LEU A O 1
ATOM 1508 N N . ARG A 1 196 ? -10.430 28.449 17.932 1.00 60.16 196 ARG A N 1
ATOM 1509 C CA . ARG A 1 196 ? -10.685 29.326 16.783 1.00 60.16 196 ARG A CA 1
ATOM 1510 C C . ARG A 1 196 ? -9.356 29.685 16.115 1.00 60.16 196 ARG A C 1
ATOM 1512 O O . ARG A 1 196 ? -8.616 30.498 16.665 1.00 60.16 196 ARG A O 1
ATOM 1519 N N . PRO A 1 197 ? -9.040 29.108 14.943 1.00 58.81 197 PRO A N 1
ATOM 1520 C CA . PRO A 1 197 ? -7.914 29.547 14.129 1.00 58.81 197 PRO A CA 1
ATOM 1521 C C . PRO A 1 197 ? -7.962 31.072 13.908 1.00 58.81 197 PRO A C 1
ATOM 1523 O O . PRO A 1 197 ? -9.058 31.628 13.761 1.00 58.81 197 PRO A O 1
ATOM 1526 N N . PRO A 1 198 ? -6.810 31.766 13.879 1.00 54.72 198 PRO A N 1
ATOM 1527 C CA . PRO A 1 198 ? -6.720 33.224 13.845 1.00 54.72 198 PRO A CA 1
ATOM 1528 C C . PRO A 1 198 ? -7.082 33.773 12.458 1.00 54.72 198 PRO A C 1
ATOM 1530 O O . PRO A 1 198 ? -6.224 34.218 11.706 1.00 54.72 198 PRO A O 1
ATOM 1533 N N . ILE A 1 199 ? -8.362 33.707 12.095 1.00 51.94 199 ILE A N 1
ATOM 1534 C CA . ILE A 1 199 ? -8.911 34.340 10.885 1.00 51.94 199 ILE A CA 1
ATOM 1535 C C . ILE A 1 199 ? -10.205 35.121 11.204 1.00 51.94 199 ILE A C 1
ATOM 1537 O O . ILE A 1 199 ? -10.579 36.013 10.453 1.00 51.94 199 ILE A O 1
ATOM 1541 N N . ALA A 1 200 ? -10.863 34.878 12.348 1.00 53.31 200 ALA A N 1
ATOM 1542 C CA . ALA A 1 200 ? -12.158 35.496 12.683 1.00 53.31 200 ALA A CA 1
ATOM 1543 C C . ALA A 1 200 ? -12.156 36.453 13.897 1.00 53.31 200 ALA A C 1
ATOM 1545 O O . ALA A 1 200 ? -13.217 36.939 14.279 1.00 53.31 200 ALA A O 1
ATOM 1546 N N . ALA A 1 201 ? -11.009 36.716 14.535 1.00 51.34 201 ALA A N 1
ATOM 1547 C CA . ALA A 1 201 ? -10.945 37.510 15.772 1.00 51.34 201 ALA A CA 1
ATOM 1548 C C . ALA A 1 201 ? -10.525 38.982 15.583 1.00 51.34 201 ALA A C 1
ATOM 1550 O O . ALA A 1 201 ? -10.519 39.718 16.564 1.00 51.34 201 ALA A O 1
ATOM 1551 N N . ASP A 1 202 ? -10.210 39.425 14.358 1.00 49.69 202 ASP A N 1
ATOM 1552 C CA . ASP A 1 202 ? -9.698 40.786 14.109 1.00 49.69 202 ASP A CA 1
ATOM 1553 C C . ASP A 1 202 ? -10.593 41.649 13.209 1.00 49.69 202 ASP A C 1
ATOM 1555 O O . ASP A 1 202 ? -10.129 42.448 12.403 1.00 49.69 202 ASP A O 1
ATOM 1559 N N . GLN A 1 203 ? -11.911 41.502 13.334 1.00 48.75 203 GLN A N 1
ATOM 1560 C CA . GLN A 1 203 ? -12.851 42.499 12.824 1.00 48.75 203 GLN A CA 1
ATOM 1561 C C . GLN A 1 203 ? -14.016 42.624 13.797 1.00 48.75 203 GLN A C 1
ATOM 1563 O O . GLN A 1 203 ? -15.051 42.025 13.566 1.00 48.75 203 GLN A O 1
ATOM 1568 N N . HIS A 1 204 ? -13.813 43.317 14.922 1.00 47.66 204 HIS A N 1
ATOM 1569 C CA . HIS A 1 204 ? -14.807 44.149 15.628 1.00 47.66 204 HIS A CA 1
ATOM 1570 C C . HIS A 1 204 ? -14.279 44.542 17.018 1.00 47.66 204 HIS A C 1
ATOM 1572 O O . HIS A 1 204 ? -14.792 44.136 18.052 1.00 47.66 204 HIS A O 1
ATOM 1578 N N . SER A 1 205 ? -13.273 45.412 17.046 1.00 42.19 205 SER A N 1
ATOM 1579 C CA . SER A 1 205 ? -13.202 46.436 18.091 1.00 42.19 205 SER A CA 1
ATOM 1580 C C . SER A 1 205 ? -12.761 47.743 17.450 1.00 42.19 205 SER A C 1
ATOM 1582 O O . SER A 1 205 ? -11.659 48.243 17.649 1.00 42.19 205 SER A O 1
ATOM 1584 N N . ARG A 1 206 ? -13.650 48.265 16.605 1.00 37.97 206 ARG A N 1
ATOM 1585 C CA . ARG A 1 206 ? -13.628 49.645 16.137 1.00 37.97 206 ARG A CA 1
ATOM 1586 C C . ARG A 1 206 ? -14.477 50.439 17.138 1.00 37.97 206 ARG A C 1
ATOM 1588 O O . ARG A 1 206 ? -15.697 50.297 17.083 1.00 37.97 206 ARG A O 1
ATOM 1595 N N . PRO A 1 207 ? -13.908 51.227 18.066 1.00 43.41 207 PRO A N 1
ATOM 1596 C CA . PRO A 1 207 ? -14.709 52.195 18.796 1.00 43.41 207 PRO A CA 1
ATOM 1597 C C . PRO A 1 207 ? -15.097 53.308 17.819 1.00 43.41 207 PRO A C 1
ATOM 1599 O O . PRO A 1 207 ? -14.250 54.024 17.285 1.00 43.41 207 PRO A O 1
ATOM 1602 N N . ALA A 1 208 ? -16.392 53.378 17.523 1.00 39.81 208 ALA A N 1
ATOM 1603 C CA . ALA A 1 208 ? -16.990 54.488 16.809 1.00 39.81 208 ALA A CA 1
ATOM 1604 C C . ALA A 1 208 ? -16.921 55.758 17.671 1.00 39.81 208 ALA A C 1
ATOM 1606 O O . ALA A 1 208 ? -17.149 55.741 18.877 1.00 39.81 208 ALA A O 1
ATOM 1607 N N . THR A 1 209 ? -16.585 56.839 16.988 1.00 37.88 209 THR A N 1
ATOM 1608 C CA . THR A 1 209 ? -16.449 58.229 17.403 1.00 37.88 209 THR A CA 1
ATOM 1609 C C . THR A 1 209 ? -17.659 58.748 18.188 1.00 37.88 209 THR A C 1
ATOM 1611 O O . THR A 1 209 ? -18.767 58.733 17.659 1.00 37.88 209 THR A O 1
ATOM 1614 N N . ILE A 1 210 ? -17.436 59.313 19.381 1.00 43.59 210 ILE A N 1
ATOM 1615 C CA . ILE A 1 210 ? -18.225 60.434 19.920 1.00 43.59 210 ILE A CA 1
ATOM 1616 C C . ILE A 1 210 ? -17.237 61.432 20.541 1.00 43.59 210 ILE A C 1
ATOM 1618 O O . ILE A 1 210 ? -16.365 61.060 21.321 1.00 43.59 210 ILE A O 1
ATOM 1622 N N . ASN A 1 211 ? -17.356 62.682 20.100 1.00 37.38 211 ASN A N 1
ATOM 1623 C CA . ASN A 1 211 ? -16.508 63.833 20.402 1.00 37.38 211 ASN A CA 1
ATOM 1624 C C . ASN A 1 211 ? -16.607 64.295 21.866 1.00 37.38 211 ASN A C 1
ATOM 1626 O O . ASN A 1 211 ? -17.712 64.331 22.398 1.00 37.38 211 ASN A O 1
ATOM 1630 N N . MET A 1 212 ? -15.494 64.766 22.443 1.00 35.84 212 MET A N 1
ATOM 1631 C CA . MET A 1 212 ? -15.331 66.123 23.006 1.00 35.84 212 MET A CA 1
ATOM 1632 C C . MET A 1 212 ? -13.904 66.311 23.570 1.00 35.84 212 MET A C 1
ATOM 1634 O O . MET A 1 212 ? -13.393 65.424 24.244 1.00 35.84 212 MET A O 1
ATOM 1638 N N . GLU A 1 213 ? -13.282 67.431 23.168 1.00 33.25 213 GLU A N 1
ATOM 1639 C CA . GLU A 1 213 ? -12.352 68.347 23.877 1.00 33.25 213 GLU A CA 1
ATOM 1640 C C . GLU A 1 213 ? -11.784 67.930 25.249 1.00 33.25 213 GLU A C 1
ATOM 1642 O O . GLU A 1 213 ? -12.456 67.307 26.053 1.00 33.25 213 GLU A O 1
ATOM 1647 N N . GLU A 1 214 ? -10.608 68.337 25.720 1.00 33.94 214 GLU A N 1
ATOM 1648 C CA . GLU A 1 214 ? -9.475 69.161 25.288 1.00 33.94 214 GLU A CA 1
ATOM 1649 C C . GLU A 1 214 ? -8.434 68.990 26.430 1.00 33.94 214 GLU A C 1
ATOM 1651 O O . GLU A 1 214 ? -8.767 68.561 27.534 1.00 33.94 214 GLU A O 1
ATOM 1656 N N . THR A 1 215 ? -7.190 69.400 26.185 1.00 35.16 215 THR A N 1
ATOM 1657 C CA . THR A 1 215 ? -6.145 69.785 27.158 1.00 35.16 215 THR A CA 1
ATOM 1658 C C . THR A 1 215 ? -5.080 68.778 27.662 1.00 35.16 215 THR A C 1
ATOM 1660 O O . THR A 1 215 ? -5.297 67.934 28.518 1.00 35.16 215 THR A O 1
ATOM 1663 N N . VAL A 1 216 ? -3.857 69.021 27.153 1.00 37.09 216 VAL A N 1
ATOM 1664 C CA . VAL A 1 216 ? -2.616 69.389 27.884 1.00 37.09 216 VAL A CA 1
ATOM 1665 C C . VAL A 1 216 ? -1.806 68.329 28.681 1.00 37.09 216 VAL A C 1
ATOM 1667 O O . VAL A 1 216 ? -2.170 67.880 29.756 1.00 37.09 216 VAL A O 1
ATOM 1670 N N . ALA A 1 217 ? -0.576 68.138 28.173 1.00 33.72 217 ALA A N 1
ATOM 1671 C CA . ALA A 1 217 ? 0.735 68.012 28.843 1.00 33.72 217 ALA A CA 1
ATOM 1672 C C . ALA A 1 217 ? 1.161 66.761 29.653 1.00 33.72 217 ALA A C 1
ATOM 1674 O O . ALA A 1 217 ? 0.803 66.564 30.804 1.00 33.72 217 ALA A O 1
ATOM 1675 N N . ALA A 1 218 ? 2.198 66.133 29.082 1.00 35.00 218 ALA A N 1
ATOM 1676 C CA . ALA A 1 218 ? 3.564 66.024 29.616 1.00 35.00 218 ALA A CA 1
ATOM 1677 C C . ALA A 1 218 ? 3.949 64.946 30.653 1.00 35.00 218 ALA A C 1
ATOM 1679 O O . ALA A 1 218 ? 3.283 64.696 31.646 1.00 35.00 218 ALA A O 1
ATOM 1680 N N . GLN A 1 219 ? 5.202 64.509 30.438 1.00 41.91 219 GLN A N 1
ATOM 1681 C CA . GLN A 1 219 ? 6.153 63.830 31.330 1.00 41.91 219 GLN A CA 1
ATOM 1682 C C . GLN A 1 219 ? 6.037 62.303 31.440 1.00 41.91 219 GLN A C 1
ATOM 1684 O O . GLN A 1 219 ? 4.949 61.758 31.472 1.00 41.91 219 GLN A O 1
ATOM 1689 N N . LYS A 1 220 ? 7.110 61.515 31.585 1.00 32.19 220 LYS A N 1
ATOM 1690 C CA . LYS A 1 220 ? 8.580 61.634 31.443 1.00 32.19 220 LYS A CA 1
ATOM 1691 C C . LYS A 1 220 ? 9.120 60.268 31.910 1.00 32.19 220 LYS A C 1
ATOM 1693 O O . LYS A 1 220 ? 8.626 59.777 32.915 1.00 32.19 220 LYS A O 1
ATOM 1698 N N . SER A 1 221 ? 10.202 59.774 31.290 1.00 34.28 221 SER A N 1
ATOM 1699 C CA . SER A 1 221 ? 11.132 58.750 31.831 1.00 34.28 221 SER A CA 1
ATOM 1700 C C . SER A 1 221 ? 10.573 57.324 32.036 1.00 34.28 221 SER A C 1
ATOM 1702 O O . SER A 1 221 ? 9.412 57.143 32.346 1.00 34.28 221 SER A O 1
ATOM 1704 N N . THR A 1 222 ? 11.315 56.224 31.889 1.00 37.59 222 THR A N 1
ATOM 1705 C CA . THR A 1 222 ? 12.770 55.995 31.926 1.00 37.59 222 THR A CA 1
ATOM 1706 C C . THR A 1 222 ? 13.086 54.625 31.313 1.00 37.59 222 THR A C 1
ATOM 1708 O O . THR A 1 222 ? 12.400 53.645 31.590 1.00 37.59 222 THR A O 1
ATOM 1711 N N . VAL A 1 223 ? 14.177 54.565 30.551 1.00 43.53 223 VAL A N 1
ATOM 1712 C CA . VAL A 1 223 ? 14.942 53.352 30.206 1.00 43.53 223 VAL A CA 1
ATOM 1713 C C . VAL A 1 223 ? 15.801 52.952 31.424 1.00 43.53 223 VAL A C 1
ATOM 1715 O O . VAL A 1 223 ? 16.141 53.827 32.225 1.00 43.53 223 VAL A O 1
ATOM 1718 N N . PRO A 1 224 ? 16.211 51.678 31.559 1.00 50.94 224 PRO A N 1
ATOM 1719 C CA . PRO A 1 224 ? 17.656 51.468 31.555 1.00 50.94 224 PRO A CA 1
ATOM 1720 C C . PRO A 1 224 ? 18.117 50.304 30.667 1.00 50.94 224 PRO A C 1
ATOM 1722 O O . PRO A 1 224 ? 17.566 49.207 30.641 1.00 50.94 224 PRO A O 1
ATOM 1725 N N . THR A 1 225 ? 19.199 50.621 29.969 1.00 34.50 225 THR A N 1
ATOM 1726 C CA . THR A 1 225 ? 20.120 49.784 29.210 1.00 34.50 225 THR A CA 1
ATOM 1727 C C . THR A 1 225 ? 20.974 48.931 30.149 1.00 34.50 225 THR A C 1
ATOM 1729 O O . THR A 1 225 ? 21.474 49.449 31.145 1.00 34.50 225 THR A O 1
ATOM 1732 N N . ALA A 1 226 ? 21.263 47.684 29.771 1.00 40.53 226 ALA A N 1
ATOM 1733 C CA . ALA A 1 226 ? 22.519 47.030 30.137 1.00 40.53 226 ALA A CA 1
ATOM 1734 C C . ALA A 1 226 ? 22.978 46.082 29.018 1.00 40.53 226 ALA A C 1
ATOM 1736 O O . ALA A 1 226 ? 22.325 45.100 28.674 1.00 40.53 226 ALA A O 1
ATOM 1737 N N . THR A 1 227 ? 24.119 46.446 28.450 1.00 41.09 227 THR A N 1
ATOM 1738 C CA . THR A 1 227 ? 24.867 45.811 27.368 1.00 41.09 227 THR A CA 1
ATOM 1739 C C . THR A 1 227 ? 25.829 44.764 27.937 1.00 41.09 227 THR A C 1
ATOM 1741 O O . THR A 1 227 ? 26.495 45.038 28.933 1.00 41.09 227 THR A O 1
ATOM 1744 N N . SER A 1 228 ? 26.020 43.626 27.263 1.00 37.34 228 SER A N 1
ATOM 1745 C CA . SER A 1 228 ? 27.353 43.008 27.149 1.00 37.34 228 SER A CA 1
ATOM 1746 C C . SER A 1 228 ? 27.443 42.044 25.968 1.00 37.34 228 SER A C 1
ATOM 1748 O O . SER A 1 228 ? 26.692 41.082 25.848 1.00 37.34 228 SER A O 1
ATOM 1750 N N . GLN A 1 229 ? 28.392 42.367 25.094 1.00 43.12 229 GLN A N 1
ATOM 1751 C CA . GLN A 1 229 ? 28.957 41.552 24.023 1.00 43.12 229 GLN A CA 1
ATOM 1752 C C . GLN A 1 229 ? 29.872 40.460 24.609 1.00 43.12 229 GLN A C 1
ATOM 1754 O O . GLN A 1 229 ? 30.364 40.653 25.719 1.00 43.12 229 GLN A O 1
ATOM 1759 N N . LYS A 1 230 ? 30.145 39.387 23.840 1.00 40.50 230 LYS A N 1
ATOM 1760 C CA . LYS A 1 230 ? 31.478 38.778 23.555 1.00 40.50 230 LYS A CA 1
ATOM 1761 C C . LYS A 1 230 ? 31.278 37.359 22.972 1.00 40.50 230 LYS A C 1
ATOM 1763 O O . LYS A 1 230 ? 30.741 36.497 23.648 1.00 40.50 230 LYS A O 1
ATOM 1768 N N . GLU A 1 231 ? 31.373 37.148 21.660 1.00 33.94 231 GLU A N 1
ATOM 1769 C CA . GLU A 1 231 ? 32.573 36.818 20.862 1.00 33.94 231 GLU A CA 1
ATOM 1770 C C . GLU A 1 231 ? 33.061 35.347 20.948 1.00 33.94 231 GLU A C 1
ATOM 1772 O O . GLU A 1 231 ? 33.373 34.829 22.014 1.00 33.94 231 GLU A O 1
ATOM 1777 N N . THR A 1 232 ? 33.256 34.767 19.754 1.00 36.06 232 THR A N 1
ATOM 1778 C CA . THR A 1 232 ? 34.207 33.704 19.349 1.00 36.06 232 THR A CA 1
ATOM 1779 C C . THR A 1 232 ? 33.867 32.198 19.397 1.00 36.06 232 THR A C 1
ATOM 1781 O O . THR A 1 232 ? 33.543 31.609 20.417 1.00 36.06 232 THR A O 1
ATOM 1784 N N . ALA A 1 233 ? 34.128 31.602 18.221 1.00 37.41 233 ALA A N 1
ATOM 1785 C CA . ALA A 1 233 ? 34.834 30.343 17.949 1.00 37.41 233 ALA A CA 1
ATOM 1786 C C . ALA A 1 233 ? 34.166 28.991 18.268 1.00 37.41 233 ALA A C 1
ATOM 1788 O O . ALA A 1 233 ? 34.044 28.559 19.408 1.00 37.41 233 ALA A O 1
ATOM 1789 N N . GLY A 1 234 ? 33.879 28.240 17.198 1.00 36.34 234 GLY A N 1
ATOM 1790 C CA . GLY A 1 234 ? 33.720 26.786 17.268 1.00 36.34 234 GLY A CA 1
ATOM 1791 C C . GLY A 1 234 ? 35.061 26.050 17.388 1.00 36.34 234 GLY A C 1
ATOM 1792 O O . GLY A 1 234 ? 36.123 26.662 17.264 1.00 36.34 234 GLY A O 1
ATOM 1793 N N . PRO A 1 235 ? 35.027 24.714 17.518 1.00 51.41 235 PRO A N 1
ATOM 1794 C CA . PRO A 1 235 ? 36.143 23.900 17.061 1.00 51.41 235 PRO A CA 1
ATOM 1795 C C . PRO A 1 235 ? 35.724 22.716 16.180 1.00 51.41 235 PRO A C 1
ATOM 1797 O O . PRO A 1 235 ? 34.776 21.976 16.438 1.00 51.41 235 PRO A O 1
ATOM 1800 N N . LYS A 1 236 ? 36.540 22.515 15.143 1.00 41.44 236 LYS A N 1
ATOM 1801 C CA . LYS A 1 236 ? 36.702 21.273 14.385 1.00 41.44 236 LYS A CA 1
ATOM 1802 C C . LYS A 1 236 ? 37.243 20.179 15.311 1.00 41.44 236 LYS A C 1
ATOM 1804 O O . LYS A 1 236 ? 38.176 20.433 16.064 1.00 41.44 236 LYS A O 1
ATOM 1809 N N . SER A 1 237 ? 36.767 18.947 15.157 1.00 47.47 237 SER A N 1
ATOM 1810 C CA . SER A 1 237 ? 37.457 17.752 15.657 1.00 47.47 237 SER A CA 1
ATOM 1811 C C . SER A 1 237 ? 37.713 16.787 14.502 1.00 47.47 237 SER A C 1
ATOM 1813 O O . SER A 1 237 ? 36.818 16.089 14.036 1.00 47.47 237 SER A O 1
ATOM 1815 N N . LYS A 1 238 ? 38.966 16.772 14.030 1.00 42.03 238 LYS A N 1
ATOM 1816 C CA . LYS A 1 238 ? 39.563 15.647 13.304 1.00 42.03 238 LYS A CA 1
ATOM 1817 C C . LYS A 1 238 ? 40.010 14.620 14.346 1.00 42.03 238 LYS A C 1
ATOM 1819 O O . LYS A 1 238 ? 40.737 14.986 15.265 1.00 42.03 238 LYS A O 1
ATOM 1824 N N . LYS A 1 239 ? 39.680 13.342 14.158 1.00 50.03 239 LYS A N 1
ATOM 1825 C CA . LYS A 1 239 ? 40.401 12.232 14.795 1.00 50.03 239 LYS A CA 1
ATOM 1826 C C . LYS A 1 239 ? 40.815 11.239 13.712 1.00 50.03 239 LYS A C 1
ATOM 1828 O O . LYS A 1 239 ? 39.986 10.528 13.158 1.00 50.03 239 LYS A O 1
ATOM 1833 N N . GLN A 1 240 ? 42.105 11.268 13.384 1.00 45.91 240 GLN A N 1
ATOM 1834 C CA . GLN A 1 240 ? 42.816 10.176 12.725 1.00 45.91 240 GLN A CA 1
ATOM 1835 C C . GLN A 1 240 ? 43.350 9.202 13.780 1.00 45.91 240 GLN A C 1
ATOM 1837 O O . GLN A 1 240 ? 43.781 9.655 14.838 1.00 45.91 240 GLN A O 1
ATOM 1842 N N . LEU A 1 241 ? 43.349 7.909 13.443 1.00 43.69 241 LEU A N 1
ATOM 1843 C CA . LEU A 1 241 ? 44.287 6.815 13.785 1.00 43.69 241 LEU A CA 1
ATOM 1844 C C . LEU A 1 241 ? 43.507 5.508 13.531 1.00 43.69 241 LEU A C 1
ATOM 1846 O O . LEU A 1 241 ? 42.359 5.418 13.941 1.00 43.69 241 LEU A O 1
ATOM 1850 N N . LYS A 1 242 ? 44.007 4.438 12.914 1.00 44.22 242 LYS A N 1
ATOM 1851 C CA . LYS A 1 242 ? 45.362 4.007 12.550 1.00 44.22 242 LYS A CA 1
ATOM 1852 C C . LYS A 1 242 ? 45.144 2.790 11.629 1.00 44.22 242 LYS A C 1
ATOM 1854 O O . LYS A 1 242 ? 44.357 1.919 11.993 1.00 44.22 242 LYS A O 1
ATOM 1859 N N . LYS A 1 243 ? 45.808 2.694 10.475 1.00 48.28 243 LYS A N 1
ATOM 1860 C CA . LYS A 1 243 ? 45.956 1.416 9.761 1.00 48.28 243 LYS A CA 1
ATOM 1861 C C . LYS A 1 243 ? 47.440 1.213 9.490 1.00 48.28 243 LYS A C 1
ATOM 1863 O O . LYS A 1 243 ? 48.081 2.058 8.881 1.00 48.28 243 LYS A O 1
ATOM 1868 N N . SER A 1 244 ? 47.949 0.145 10.081 1.00 52.91 244 SER A N 1
ATOM 1869 C CA . SER A 1 244 ? 49.263 -0.450 9.886 1.00 52.91 244 SER A CA 1
ATOM 1870 C C . SER A 1 244 ? 49.436 -0.928 8.444 1.00 52.91 244 SER A C 1
ATOM 1872 O O . SER A 1 244 ? 48.512 -1.538 7.899 1.00 52.91 244 SER A O 1
ATOM 1874 N N . GLY A 1 245 ? 50.617 -0.682 7.884 1.00 46.34 245 GLY A N 1
ATOM 1875 C CA . GLY A 1 245 ? 51.060 -1.104 6.558 1.00 46.34 245 GLY A CA 1
ATOM 1876 C C . GLY A 1 245 ? 52.285 -0.305 6.171 1.00 46.34 245 GLY A C 1
ATOM 1877 O O . GLY A 1 245 ? 52.077 0.833 5.706 1.00 46.34 245 GLY A O 1
#

Mean predicted aligned error: 22.36 Å

Organism: NCBI:txid151541